Protein AF-S9UXN1-F1 (afdb_monomer_lite)

Secondary structure (DSSP, 8-state):
-PPPPPPHHHHHHHHHHHHHHHHHHHHGGGS-HHHHHHHHHHHHHTT-HHHHHHHHHHHHTTS---SHHHHHHHHHHTTS-S-EEEEEPPPP-TTHHHHGGGB-TTEEEEEEEETTTEEEEEESSPBPTT-EEE-----SEEEE-STTB-TTT-PBPPSS-EE-SSTT---EESSHHHHHHHHHHTGGGTTT-HHHHHHHHHHHHHHHHHHHTT-HHHHHHHHHHHHHHHHHHHHHHTTS-GGGSTTTTT--EEEEE-HHHIIIIIHHHHHHHHHHHT-TTTS-HHHHHHHHHHHHHH-EE-SSEEEE-TTGGGPPP-SS-SEEE-TTT--EEESS-B-TT--

pLDDT: mean 91.98, std 9.17, range [26.02, 98.25]

InterPro domains:
  IPR046341 SET domain superfamily [G3DSA:2.170.270.10] (120-341)
  IPR046341 SET domain superfamily [SSF82199] (111-341)
  IPR050869 Histone-lysine N-methyltransferase [PTHR12197] (112-341)

Organism: NCBI:txid28005

Foldseek 3Di:
DPPPDDDPQLVVLVVLLVVLLCQLQVCPVNRDLVSLQSNLVSCVSNLNLLLSLLSVVSSCVPPVDPCVSVVVSVVSLVPDPQKDKDKDAFDDFPCCVVAVVFAFPQKDWDQQLDPPFGIAIFGQAWDAFFGFGTAAFQFPFKAWLDPCAARQRLHHADPDWDDDPPPVAPGTHNDPVSVVVLCLAFCVLPVPQVLLRVLLVVLSVQLVVCVVVVVVVSNVLSQLVNRLSSLVSRCLSVVAQSCVDSLRSNFMFMDMHGSVCSNPVVSVSVVSSCVSNVCVSRARSVSSVRSSRRSVQAWDDDPTMIGRGSNSSNHTDDPDDQWDQDPVRRTITGNRIDHGSGD

Structure (mmCIF, N/CA/C/O backbone):
data_AF-S9UXN1-F1
#
_entry.id   AF-S9UXN1-F1
#
loop_
_atom_site.group_PDB
_atom_site.id
_atom_site.type_symbol
_atom_site.label_atom_id
_atom_site.label_alt_id
_atom_site.label_comp_id
_atom_site.label_asym_id
_atom_site.label_entity_id
_atom_site.label_seq_id
_atom_site.pdbx_PDB_ins_code
_atom_site.Cartn_x
_atom_site.Cartn_y
_atom_site.Cartn_z
_atom_site.occupancy
_atom_site.B_iso_or_equiv
_atom_site.auth_seq_id
_atom_site.auth_comp_id
_atom_site.auth_asym_id
_atom_site.auth_atom_id
_atom_site.pdbx_PDB_model_num
ATOM 1 N N . MET A 1 1 ? -22.734 -20.273 -16.817 1.00 30.44 1 MET A N 1
ATOM 2 C CA . MET A 1 1 ? -21.747 -20.155 -17.913 1.00 30.44 1 MET A CA 1
ATOM 3 C C . MET A 1 1 ? -20.372 -20.482 -17.352 1.00 30.44 1 MET A C 1
ATOM 5 O O . MET A 1 1 ? -19.978 -19.810 -16.406 1.00 30.44 1 MET A O 1
ATOM 9 N N . PRO A 1 2 ? -19.673 -21.513 -17.850 1.00 26.02 2 PRO A N 1
ATOM 10 C CA . PRO A 1 2 ? -18.272 -21.724 -17.498 1.00 26.02 2 PRO A CA 1
ATOM 11 C C . PRO A 1 2 ? -17.426 -20.552 -18.032 1.00 26.02 2 PRO A C 1
ATOM 13 O O . PRO A 1 2 ? -17.786 -19.973 -19.062 1.00 26.02 2 PRO A O 1
ATOM 16 N N . PRO A 1 3 ? -16.335 -20.162 -17.349 1.00 34.03 3 PRO A N 1
ATOM 17 C CA . PRO A 1 3 ? -15.461 -19.108 -17.843 1.00 34.03 3 PRO A CA 1
ATOM 18 C C . PRO A 1 3 ? -14.843 -19.526 -19.188 1.00 34.03 3 PRO A C 1
ATOM 20 O O . PRO A 1 3 ? -14.539 -20.709 -19.375 1.00 34.03 3 PRO A O 1
ATOM 23 N N . PRO A 1 4 ? -14.645 -18.588 -20.131 1.00 39.25 4 PRO A N 1
ATOM 24 C CA . PRO A 1 4 ? -14.012 -18.893 -21.405 1.00 39.25 4 PRO A CA 1
ATOM 25 C C . PRO A 1 4 ? -12.619 -19.483 -21.160 1.00 39.25 4 PRO A C 1
ATOM 27 O O . PRO A 1 4 ? -11.804 -18.923 -20.425 1.00 39.25 4 PRO A O 1
ATOM 30 N N . THR A 1 5 ? -12.345 -20.637 -21.766 1.00 46.88 5 THR A N 1
ATOM 31 C CA . THR A 1 5 ? -11.030 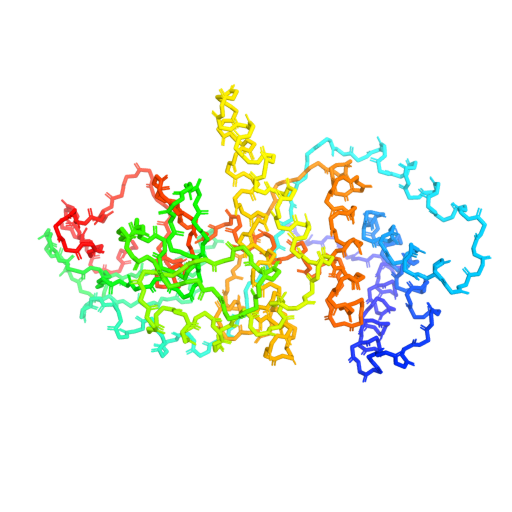-21.277 -21.714 1.00 46.88 5 THR A CA 1
ATOM 32 C C . THR A 1 5 ? -9.993 -20.344 -22.330 1.00 46.88 5 THR A C 1
ATOM 34 O O . THR A 1 5 ? -10.088 -20.012 -23.511 1.00 46.88 5 THR A O 1
ATOM 37 N N . ALA A 1 6 ? -9.006 -19.919 -21.536 1.00 57.19 6 ALA A N 1
ATOM 38 C CA . ALA A 1 6 ? -7.916 -19.068 -22.006 1.00 57.19 6 ALA A CA 1
ATOM 39 C C . ALA A 1 6 ? -7.235 -19.682 -23.244 1.00 57.19 6 ALA A C 1
ATOM 41 O O . ALA A 1 6 ? -6.921 -20.879 -23.249 1.00 57.19 6 ALA A O 1
ATOM 42 N N . SER A 1 7 ? -7.004 -18.861 -24.276 1.00 75.06 7 SER A N 1
ATOM 43 C CA . SER A 1 7 ? -6.319 -19.275 -25.506 1.00 75.06 7 SER A CA 1
ATOM 44 C C . SER A 1 7 ? -4.925 -19.842 -25.200 1.00 75.06 7 SER A C 1
ATOM 46 O O . SER A 1 7 ? -4.301 -19.491 -24.194 1.00 75.06 7 SER A O 1
ATOM 48 N N . SER A 1 8 ? -4.409 -20.720 -26.067 1.00 77.88 8 SER A N 1
ATOM 49 C CA . SER A 1 8 ? -3.067 -21.312 -25.922 1.00 77.88 8 SER A CA 1
ATOM 50 C C . SER A 1 8 ? -1.971 -20.250 -25.742 1.00 77.88 8 SER A C 1
ATOM 52 O O . SER A 1 8 ? -1.078 -20.425 -24.913 1.00 77.88 8 SER A O 1
ATOM 54 N N . GLY A 1 9 ? -2.094 -19.110 -26.432 1.00 83.50 9 GLY A N 1
ATOM 55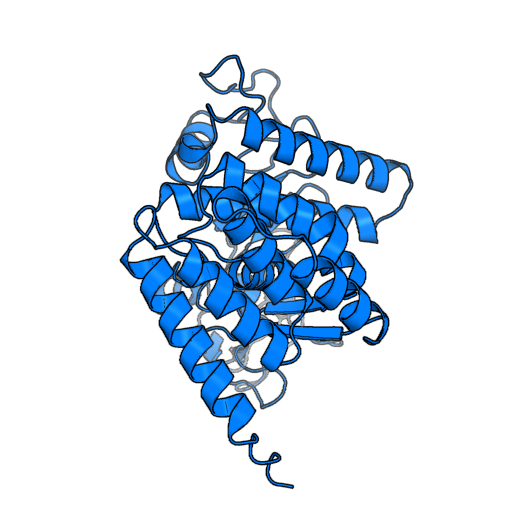 C CA . GLY A 1 9 ? -1.189 -17.965 -26.298 1.00 83.50 9 GLY A CA 1
ATOM 56 C C . GLY A 1 9 ? -1.221 -17.300 -24.917 1.00 83.50 9 GLY A C 1
ATOM 57 O O . GLY A 1 9 ? -0.167 -16.985 -24.370 1.00 83.50 9 GLY A O 1
ATOM 58 N N . ALA A 1 10 ? -2.399 -17.146 -24.303 1.00 88.44 10 ALA A N 1
ATOM 59 C CA . ALA A 1 10 ? -2.513 -16.567 -22.962 1.00 88.44 10 ALA A CA 1
ATOM 60 C C . ALA A 1 10 ? -1.878 -17.467 -21.888 1.00 88.44 10 ALA A C 1
ATOM 62 O O . ALA A 1 10 ? -1.219 -16.971 -20.976 1.00 88.44 10 ALA A O 1
ATOM 63 N N . LYS A 1 11 ? -2.014 -18.795 -22.020 1.00 90.94 11 LYS A N 1
ATOM 64 C CA . LYS A 1 11 ? -1.367 -19.755 -21.108 1.00 90.94 11 LYS A CA 1
ATOM 65 C C . LYS A 1 11 ? 0.158 -19.705 -21.209 1.00 90.94 11 LYS A C 1
ATOM 67 O O . LYS A 1 11 ? 0.833 -19.720 -20.183 1.00 90.94 11 LYS A O 1
ATOM 72 N N . ALA A 1 12 ? 0.694 -19.620 -22.428 1.00 94.06 12 ALA A N 1
ATOM 73 C CA . ALA A 1 12 ? 2.132 -19.493 -22.653 1.00 94.06 12 ALA A CA 1
ATOM 74 C C . ALA A 1 12 ? 2.681 -18.172 -22.088 1.00 94.06 12 ALA A C 1
ATOM 76 O O . ALA A 1 12 ? 3.702 -18.175 -21.401 1.00 94.06 12 ALA A O 1
ATOM 77 N N . ALA A 1 13 ? 1.974 -17.058 -22.308 1.00 95.06 13 ALA A N 1
ATOM 78 C CA . ALA A 1 13 ? 2.348 -15.762 -21.750 1.00 95.06 13 ALA A CA 1
ATOM 79 C C . ALA A 1 13 ? 2.333 -15.770 -20.211 1.00 95.06 13 ALA A C 1
ATOM 81 O O . ALA A 1 13 ? 3.273 -15.287 -19.588 1.00 95.06 13 ALA A O 1
ATOM 82 N N . ASP A 1 14 ? 1.321 -16.371 -19.582 1.00 94.75 14 ASP A N 1
ATOM 83 C CA . ASP A 1 14 ? 1.257 -16.498 -18.120 1.00 94.75 14 ASP A CA 1
ATOM 84 C C . ASP A 1 14 ? 2.387 -17.380 -17.554 1.00 94.75 14 ASP A C 1
ATOM 86 O O . ASP A 1 14 ? 3.011 -17.034 -16.548 1.00 94.75 14 ASP A O 1
ATOM 90 N N . ALA A 1 15 ? 2.719 -18.485 -18.229 1.00 95.12 15 ALA A N 1
ATOM 91 C CA . ALA A 1 15 ? 3.856 -19.325 -17.860 1.00 95.12 15 ALA A CA 1
ATOM 92 C C . ALA A 1 15 ? 5.190 -18.564 -17.956 1.00 95.12 15 ALA A C 1
ATOM 94 O O . ALA A 1 15 ? 5.972 -18.594 -17.003 1.00 95.12 15 ALA A O 1
ATOM 95 N N . LEU A 1 16 ? 5.416 -17.826 -19.051 1.00 96.06 16 LEU A N 1
ATOM 96 C CA . LEU A 1 16 ? 6.604 -16.988 -19.228 1.00 96.06 16 LEU A CA 1
ATOM 97 C C . LEU A 1 16 ? 6.683 -15.895 -18.156 1.00 96.06 16 LEU A C 1
ATOM 99 O O . LEU A 1 16 ? 7.726 -15.728 -17.528 1.00 96.06 16 LEU A O 1
ATOM 103 N N . LYS A 1 17 ? 5.567 -15.205 -17.880 1.00 96.25 17 LYS A N 1
ATOM 104 C CA . LYS A 1 17 ? 5.473 -14.197 -16.815 1.00 96.25 17 LYS A CA 1
ATOM 105 C C . LYS A 1 17 ? 5.937 -14.772 -15.476 1.00 96.25 17 LYS A C 1
ATOM 107 O O . LYS A 1 17 ? 6.779 -14.168 -14.813 1.00 96.25 17 LYS A O 1
ATOM 112 N N . ARG A 1 18 ? 5.396 -15.931 -15.074 1.00 94.44 18 ARG A N 1
ATOM 113 C CA . ARG A 1 18 ? 5.759 -16.599 -13.812 1.00 94.44 18 ARG A CA 1
ATOM 114 C C . ARG A 1 18 ? 7.226 -17.009 -13.781 1.00 94.44 18 ARG A C 1
ATOM 116 O O . ARG A 1 18 ? 7.880 -16.788 -12.767 1.00 94.44 18 ARG A O 1
ATOM 123 N N . HIS A 1 19 ? 7.737 -17.564 -14.877 1.00 95.50 19 HIS A N 1
ATOM 124 C CA . HIS A 1 19 ? 9.135 -17.967 -14.984 1.00 95.50 19 HIS A CA 1
ATOM 125 C C . HIS A 1 19 ? 10.085 -16.773 -14.809 1.00 95.50 19 HIS A C 1
ATOM 127 O O . HIS A 1 19 ? 10.949 -16.803 -13.935 1.00 95.50 19 HIS A O 1
ATOM 133 N N . CYS A 1 20 ? 9.877 -15.686 -15.560 1.00 95.25 20 CYS A N 1
ATOM 134 C CA . CYS A 1 20 ? 10.696 -14.481 -15.435 1.00 95.25 20 CYS A CA 1
ATOM 135 C C . CYS A 1 20 ? 10.561 -13.837 -14.050 1.00 95.25 20 CYS A C 1
ATOM 137 O O . CYS A 1 20 ? 11.550 -13.374 -13.494 1.00 95.25 20 CYS A O 1
ATOM 139 N N . HIS A 1 21 ? 9.357 -13.824 -13.468 1.00 93.38 21 HIS A N 1
ATOM 140 C CA . HIS A 1 21 ? 9.150 -13.320 -12.110 1.00 93.38 21 HIS A CA 1
ATOM 141 C C . HIS A 1 21 ? 9.948 -14.122 -11.074 1.00 93.38 21 HIS A C 1
ATOM 143 O O . HIS A 1 21 ? 10.640 -13.527 -10.255 1.00 93.38 21 HIS A O 1
ATOM 149 N N . HIS A 1 22 ? 9.901 -15.456 -11.140 1.00 91.25 22 HIS A N 1
ATOM 150 C CA . HIS A 1 22 ? 10.696 -16.315 -10.266 1.00 91.25 22 HIS A CA 1
ATOM 151 C C . HIS A 1 22 ? 12.196 -16.053 -10.437 1.00 91.25 22 HIS A C 1
ATOM 153 O O . HIS A 1 22 ? 12.880 -15.805 -9.454 1.00 91.25 22 HIS A O 1
ATOM 159 N N . MET A 1 23 ? 12.686 -16.011 -11.678 1.00 93.38 23 MET A N 1
ATOM 160 C CA . MET A 1 23 ? 14.094 -15.749 -11.976 1.00 93.38 23 MET A CA 1
ATOM 161 C C . MET A 1 23 ? 14.578 -14.402 -11.420 1.00 93.38 23 MET A C 1
ATOM 163 O O . MET A 1 23 ? 15.639 -14.350 -10.805 1.00 93.38 23 MET A O 1
ATOM 167 N N . ILE A 1 24 ? 13.795 -13.332 -11.594 1.00 92.12 24 ILE A N 1
ATOM 168 C CA . ILE A 1 24 ? 14.128 -11.998 -11.070 1.00 92.12 24 ILE A CA 1
ATOM 169 C C . ILE A 1 24 ? 14.213 -12.023 -9.541 1.00 92.12 24 ILE A C 1
ATOM 171 O O . ILE A 1 24 ? 15.199 -11.549 -8.984 1.00 92.12 24 ILE A O 1
ATOM 175 N N . ASN A 1 25 ? 13.229 -12.626 -8.870 1.00 87.25 25 ASN A N 1
ATOM 176 C CA . ASN A 1 25 ? 13.217 -12.692 -7.408 1.00 87.25 25 ASN A CA 1
ATOM 177 C C . ASN A 1 25 ? 14.354 -13.570 -6.861 1.00 87.25 25 ASN A C 1
ATOM 179 O O . ASN A 1 25 ? 14.926 -13.254 -5.823 1.00 87.25 25 ASN A O 1
ATOM 183 N N . THR A 1 26 ? 14.679 -14.676 -7.538 1.00 88.56 26 THR A N 1
ATOM 184 C CA . THR A 1 26 ? 15.720 -15.618 -7.105 1.00 88.56 26 THR A CA 1
ATOM 185 C C . THR A 1 26 ? 17.125 -15.063 -7.310 1.00 88.56 26 THR A C 1
ATOM 187 O O . THR A 1 26 ? 17.974 -15.237 -6.442 1.00 88.56 26 THR A O 1
ATOM 190 N N . LEU A 1 27 ? 17.388 -14.409 -8.445 1.00 90.25 27 LEU A N 1
ATOM 191 C CA . LEU A 1 27 ? 18.713 -13.865 -8.755 1.00 90.25 27 LEU A CA 1
ATOM 192 C C . LEU A 1 27 ? 18.925 -12.461 -8.178 1.00 90.25 27 LEU A C 1
ATOM 194 O O . LEU A 1 27 ? 20.067 -12.015 -8.053 1.00 90.25 27 LEU A O 1
ATOM 198 N N . GLY A 1 28 ? 17.851 -11.752 -7.820 1.00 88.50 28 GLY A N 1
ATOM 199 C CA . GLY A 1 28 ? 17.942 -10.417 -7.246 1.00 88.50 28 GLY A CA 1
ATOM 200 C C . GLY A 1 28 ? 18.723 -9.475 -8.176 1.00 88.50 28 GLY A C 1
ATOM 201 O O . GLY A 1 28 ? 18.468 -9.463 -9.381 1.00 88.50 28 GLY A O 1
ATOM 202 N N . PRO A 1 29 ? 19.701 -8.703 -7.664 1.00 86.31 29 PRO A N 1
ATOM 203 C CA . PRO A 1 29 ? 20.562 -7.837 -8.479 1.00 86.31 29 PRO A CA 1
ATOM 204 C C . PRO A 1 29 ? 21.329 -8.540 -9.612 1.00 86.31 29 PRO A C 1
ATOM 206 O O . PRO A 1 29 ? 21.762 -7.866 -10.540 1.00 86.31 29 PRO A O 1
ATOM 209 N N . ALA A 1 30 ? 21.501 -9.866 -9.553 1.00 89.12 30 ALA A N 1
ATOM 210 C CA . ALA A 1 30 ? 22.160 -10.650 -10.600 1.00 89.12 30 ALA A CA 1
ATOM 211 C C . ALA A 1 30 ? 21.200 -11.114 -11.713 1.00 89.12 30 ALA A C 1
ATOM 213 O O . ALA A 1 30 ? 21.608 -11.849 -12.612 1.00 89.12 30 ALA A O 1
ATOM 214 N N . ALA A 1 31 ? 19.918 -10.735 -11.655 1.00 91.25 31 ALA A N 1
ATOM 215 C CA . ALA A 1 31 ? 18.954 -11.086 -12.688 1.00 91.25 31 ALA A CA 1
ATOM 216 C C . ALA A 1 31 ? 19.353 -10.468 -14.043 1.00 91.25 31 ALA A C 1
ATOM 218 O O . ALA A 1 31 ? 19.634 -9.267 -14.103 1.00 91.25 31 ALA A O 1
ATOM 219 N N . PRO A 1 32 ? 19.338 -11.245 -15.141 1.00 93.00 32 PRO A N 1
ATOM 220 C CA . PRO A 1 32 ? 19.674 -10.713 -16.454 1.00 93.00 32 PRO A CA 1
ATOM 221 C C . PRO A 1 32 ? 18.628 -9.667 -16.881 1.00 93.00 32 PRO A C 1
ATOM 223 O O . PRO A 1 32 ? 17.427 -9.906 -16.701 1.00 93.00 32 PRO A O 1
ATOM 226 N N . PRO A 1 33 ? 19.027 -8.521 -17.463 1.00 91.44 33 PRO A N 1
ATOM 227 C CA . PRO A 1 33 ? 18.095 -7.494 -17.941 1.00 91.44 33 PRO A CA 1
ATOM 228 C C . PRO A 1 33 ? 17.022 -8.030 -18.905 1.00 91.44 33 PRO A C 1
ATOM 230 O O . PRO A 1 33 ? 15.881 -7.562 -18.912 1.00 91.44 33 PRO A O 1
ATOM 233 N N . GLU A 1 34 ? 17.349 -9.068 -19.676 1.00 95.75 34 GLU A N 1
ATOM 234 C CA . GLU A 1 34 ? 16.442 -9.767 -20.586 1.00 95.75 34 GLU A CA 1
ATOM 235 C C . GLU A 1 34 ? 15.252 -10.393 -19.851 1.00 95.75 34 GLU A C 1
ATOM 237 O O . GLU A 1 34 ? 14.167 -10.503 -20.422 1.00 95.75 34 GLU A O 1
ATOM 242 N N . ALA A 1 35 ? 15.403 -10.747 -18.569 1.00 95.94 35 ALA A N 1
ATOM 243 C CA . ALA A 1 35 ? 14.306 -11.232 -17.737 1.00 95.94 35 ALA A CA 1
ATOM 244 C C . ALA A 1 35 ? 13.154 -10.222 -17.683 1.00 95.94 35 ALA A C 1
ATOM 246 O O . ALA A 1 35 ? 11.986 -10.600 -17.811 1.00 95.94 35 ALA A O 1
ATOM 247 N N . PHE A 1 36 ? 13.485 -8.937 -17.520 1.00 96.25 36 PHE A N 1
ATOM 248 C CA . PHE A 1 36 ? 12.515 -7.847 -17.499 1.00 96.25 36 PHE A CA 1
ATOM 249 C C . PHE A 1 36 ? 11.898 -7.663 -18.884 1.00 96.25 36 PHE A C 1
ATOM 251 O O . PHE A 1 36 ? 10.678 -7.598 -19.002 1.00 96.25 36 PHE A O 1
ATOM 258 N N . LEU A 1 37 ? 12.705 -7.698 -19.949 1.00 97.00 37 LEU A N 1
ATOM 259 C CA . LEU A 1 37 ? 12.205 -7.610 -21.324 1.00 97.00 37 LEU A CA 1
ATOM 260 C C . LEU A 1 37 ? 11.206 -8.736 -21.659 1.00 97.00 37 LEU A C 1
ATOM 262 O O . LEU A 1 37 ? 10.139 -8.487 -22.229 1.00 97.00 37 LEU A O 1
ATOM 266 N N . PHE A 1 38 ? 11.514 -9.980 -21.287 1.00 97.44 38 PHE A N 1
ATOM 267 C CA . PHE A 1 38 ? 10.630 -11.123 -21.516 1.00 97.44 38 PHE A CA 1
ATOM 268 C C . PHE A 1 38 ? 9.370 -11.067 -20.651 1.00 97.44 38 PHE A C 1
ATOM 270 O O . PHE A 1 38 ? 8.276 -11.343 -21.155 1.00 97.44 38 PHE A O 1
ATOM 277 N N . ARG A 1 39 ? 9.480 -10.633 -19.388 1.00 97.12 39 ARG A N 1
ATOM 278 C CA . ARG A 1 39 ? 8.312 -10.409 -18.525 1.00 97.12 39 ARG A CA 1
ATOM 279 C C . ARG A 1 39 ? 7.415 -9.291 -19.067 1.00 97.12 39 ARG A C 1
ATOM 281 O O . ARG A 1 39 ? 6.197 -9.459 -19.088 1.00 97.12 39 ARG A O 1
ATOM 288 N N . ALA A 1 40 ? 7.992 -8.220 -19.616 1.00 97.38 40 ALA A N 1
ATOM 289 C CA . ALA A 1 40 ? 7.255 -7.151 -20.286 1.00 97.38 40 ALA A CA 1
ATOM 290 C C . ALA A 1 40 ? 6.477 -7.663 -21.506 1.00 97.38 40 ALA A C 1
ATOM 292 O O . ALA A 1 40 ? 5.286 -7.382 -21.655 1.00 97.38 40 ALA A O 1
ATOM 293 N N . ASN A 1 41 ? 7.120 -8.469 -22.359 1.00 97.50 41 ASN A N 1
ATOM 294 C CA . ASN A 1 41 ? 6.463 -9.101 -23.505 1.00 97.50 41 ASN A CA 1
ATOM 295 C C . ASN A 1 41 ? 5.296 -9.997 -23.065 1.00 97.50 41 ASN A C 1
ATOM 297 O O . ASN A 1 41 ? 4.223 -9.948 -23.672 1.00 97.50 41 ASN A O 1
ATOM 301 N N . ALA A 1 42 ? 5.475 -10.761 -21.985 1.00 97.38 42 ALA A N 1
ATOM 302 C CA . ALA A 1 42 ? 4.417 -11.571 -21.398 1.00 97.38 42 ALA A CA 1
ATOM 303 C C . ALA A 1 42 ? 3.249 -10.713 -20.879 1.00 97.38 42 ALA A C 1
ATOM 305 O O . ALA A 1 42 ? 2.098 -10.984 -21.218 1.00 97.38 42 ALA A O 1
ATOM 306 N N . TYR A 1 43 ? 3.514 -9.639 -20.124 1.00 97.19 43 TYR A N 1
ATOM 307 C CA . TYR A 1 43 ? 2.470 -8.708 -19.678 1.00 97.19 43 TYR A CA 1
ATOM 308 C C . TYR A 1 43 ? 1.712 -8.078 -20.846 1.00 97.19 43 TYR A C 1
ATOM 310 O O . TYR A 1 43 ? 0.484 -7.997 -20.805 1.00 97.19 43 TYR A O 1
ATOM 318 N N . TYR A 1 44 ? 2.420 -7.660 -21.897 1.00 96.81 44 TYR A N 1
ATOM 319 C CA . TYR A 1 44 ? 1.800 -7.082 -23.084 1.00 96.81 44 TYR A CA 1
ATOM 320 C C . TYR A 1 44 ? 0.869 -8.093 -23.770 1.00 96.81 44 TYR A C 1
ATOM 322 O O . TYR A 1 44 ? -0.279 -7.765 -24.065 1.00 96.81 44 TYR A O 1
ATOM 330 N N . ALA A 1 45 ? 1.320 -9.341 -23.946 1.00 96.12 45 ALA A N 1
ATOM 331 C CA . ALA A 1 45 ? 0.514 -10.425 -24.516 1.00 96.12 45 ALA A CA 1
ATOM 332 C C . ALA A 1 45 ? -0.717 -10.783 -23.659 1.00 96.12 45 ALA A C 1
ATOM 334 O O . ALA A 1 45 ? -1.743 -11.195 -24.195 1.00 96.12 45 ALA A O 1
ATOM 335 N N . LEU A 1 46 ? -0.644 -10.577 -22.341 1.00 94.94 46 LEU A N 1
ATOM 336 C CA . LEU A 1 46 ? -1.765 -10.732 -21.406 1.00 94.94 46 LEU A CA 1
ATOM 337 C C . LEU A 1 46 ? -2.719 -9.523 -21.383 1.00 94.94 46 LEU A C 1
ATOM 339 O O . LEU A 1 46 ? -3.621 -9.478 -20.546 1.00 94.94 46 LEU A O 1
ATOM 343 N N . GLY A 1 47 ? -2.519 -8.526 -22.252 1.00 93.88 47 GLY A N 1
ATOM 344 C CA . GLY A 1 47 ? -3.336 -7.314 -22.275 1.00 93.88 47 GLY A CA 1
ATOM 345 C C . GLY A 1 47 ? -3.102 -6.408 -21.065 1.00 93.88 47 GLY A C 1
ATOM 346 O O . GLY A 1 47 ? -4.014 -5.709 -20.636 1.00 93.88 47 GLY A O 1
ATOM 347 N N . ARG A 1 48 ? -1.892 -6.409 -20.490 1.00 94.38 48 ARG A N 1
ATOM 348 C CA . ARG A 1 48 ? -1.506 -5.558 -19.349 1.00 94.38 48 ARG A CA 1
ATOM 349 C C . ARG A 1 48 ? -0.384 -4.582 -19.738 1.00 94.38 48 ARG A C 1
ATOM 351 O O . ARG A 1 48 ? 0.709 -4.648 -19.172 1.00 94.38 48 ARG A O 1
ATOM 358 N N . PRO A 1 49 ? -0.614 -3.672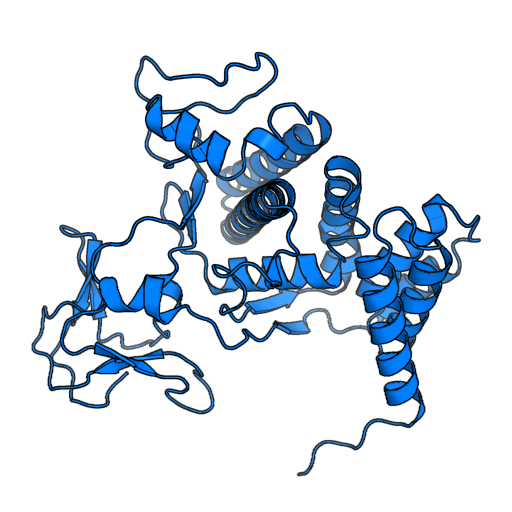 -20.706 1.00 95.75 49 PRO A N 1
ATOM 359 C CA . PRO A 1 49 ? 0.434 -2.810 -21.257 1.00 95.75 49 PRO A CA 1
ATOM 360 C C . PRO A 1 49 ? 1.048 -1.847 -20.229 1.00 95.75 49 PRO A C 1
ATOM 362 O O . PRO A 1 49 ? 2.217 -1.505 -20.352 1.00 95.75 49 PRO A O 1
ATOM 365 N N . TYR A 1 50 ? 0.308 -1.457 -19.188 1.00 94.62 50 TYR A N 1
ATOM 366 C CA . TYR A 1 50 ? 0.818 -0.613 -18.100 1.00 94.62 50 TYR A CA 1
ATOM 367 C C . TYR A 1 50 ? 1.822 -1.349 -17.192 1.00 94.62 50 TYR A C 1
ATOM 369 O O . TYR A 1 50 ? 2.772 -0.735 -16.721 1.00 94.62 50 TYR A O 1
ATOM 377 N N . LEU A 1 51 ? 1.671 -2.667 -16.991 1.00 95.56 51 LEU A N 1
ATOM 378 C CA . LEU A 1 51 ? 2.682 -3.481 -16.298 1.00 95.56 51 LEU A CA 1
ATOM 379 C C . LEU A 1 51 ? 3.889 -3.747 -17.197 1.00 95.56 51 LEU A C 1
ATOM 381 O O . LEU A 1 51 ? 5.026 -3.692 -16.738 1.00 95.56 51 LEU A O 1
ATOM 385 N N . ALA A 1 52 ? 3.638 -3.995 -18.486 1.00 97.12 52 ALA A N 1
ATOM 386 C CA . ALA A 1 52 ? 4.697 -4.180 -19.469 1.00 97.12 52 ALA A CA 1
ATOM 387 C C . ALA A 1 52 ? 5.598 -2.943 -19.575 1.00 97.12 52 ALA A C 1
ATOM 389 O O . ALA A 1 52 ? 6.811 -3.080 -19.669 1.00 97.12 52 ALA A O 1
ATOM 390 N N . LEU A 1 53 ? 5.009 -1.743 -19.529 1.00 96.88 53 LEU A N 1
ATOM 391 C CA . LEU A 1 53 ? 5.738 -0.479 -19.608 1.00 96.88 53 LEU A CA 1
ATOM 392 C C . LEU A 1 53 ? 6.809 -0.353 -18.513 1.00 96.88 53 LEU A C 1
ATOM 394 O O . LEU A 1 53 ? 7.947 -0.020 -18.827 1.00 96.88 53 LEU A O 1
ATOM 398 N N . ALA A 1 54 ? 6.483 -0.705 -17.266 1.00 95.94 54 ALA A N 1
ATOM 399 C CA . ALA A 1 54 ? 7.435 -0.658 -16.153 1.00 95.94 54 ALA A CA 1
ATOM 400 C C . ALA A 1 54 ? 8.647 -1.584 -16.361 1.00 95.94 54 ALA A C 1
ATOM 402 O O . ALA A 1 54 ? 9.793 -1.209 -16.097 1.00 95.94 54 ALA A O 1
ATOM 403 N N . ASP A 1 55 ? 8.402 -2.794 -16.863 1.00 96.62 55 ASP A N 1
ATOM 404 C CA . ASP A 1 55 ? 9.464 -3.760 -17.137 1.00 96.62 55 ASP A CA 1
ATOM 405 C C . ASP A 1 55 ? 10.293 -3.367 -18.368 1.00 96.62 55 ASP A C 1
ATOM 407 O O . ASP A 1 55 ? 11.511 -3.534 -18.352 1.00 96.62 55 ASP A O 1
ATOM 411 N N . TYR A 1 56 ? 9.677 -2.792 -19.409 1.00 97.19 56 TYR A N 1
ATOM 412 C CA . TYR A 1 56 ? 10.420 -2.231 -20.541 1.00 97.19 56 TYR A CA 1
ATOM 413 C C . TYR A 1 56 ? 11.311 -1.065 -20.113 1.00 97.19 56 TYR A C 1
ATOM 415 O O . TYR A 1 56 ? 12.448 -0.994 -20.569 1.00 97.19 56 TYR A O 1
ATOM 423 N N . ASN A 1 57 ? 10.833 -0.183 -19.232 1.00 95.19 57 ASN A N 1
ATOM 424 C CA . ASN A 1 57 ? 11.633 0.923 -18.707 1.00 95.19 57 ASN A CA 1
ATOM 425 C C . ASN A 1 57 ? 12.810 0.404 -17.881 1.00 95.19 57 ASN A C 1
ATOM 427 O O . ASN A 1 57 ? 13.933 0.843 -18.095 1.00 95.19 57 ASN A O 1
ATOM 431 N N . THR A 1 58 ? 12.582 -0.603 -17.032 1.00 93.25 58 THR A N 1
ATOM 432 C CA . THR A 1 58 ? 13.659 -1.254 -16.268 1.00 93.25 58 THR A CA 1
ATOM 433 C C . THR A 1 58 ? 14.685 -1.918 -17.193 1.00 93.25 58 THR A C 1
ATOM 435 O O . THR A 1 58 ? 15.883 -1.723 -17.019 1.00 93.25 58 THR A O 1
ATOM 438 N N . ALA A 1 59 ? 14.236 -2.658 -18.212 1.00 93.75 59 ALA A N 1
ATOM 439 C CA . ALA A 1 59 ? 15.123 -3.281 -19.194 1.00 93.75 59 ALA A CA 1
ATOM 440 C C . ALA A 1 59 ? 15.925 -2.240 -19.995 1.00 93.75 59 ALA A C 1
ATOM 442 O O . ALA A 1 59 ? 17.110 -2.447 -20.245 1.00 93.75 59 ALA A O 1
ATOM 443 N N . ALA A 1 60 ? 15.301 -1.113 -20.357 1.00 93.44 60 ALA A N 1
ATOM 444 C CA . ALA A 1 60 ? 15.919 -0.032 -21.125 1.00 93.44 60 ALA A CA 1
ATOM 445 C C . ALA A 1 60 ? 17.058 0.689 -20.386 1.00 93.44 60 ALA A C 1
ATOM 447 O O . ALA A 1 60 ? 17.874 1.342 -21.031 1.00 93.44 60 ALA A O 1
ATOM 448 N N . LEU A 1 61 ? 17.140 0.559 -19.055 1.00 89.44 61 LEU A N 1
ATOM 449 C CA . LEU A 1 61 ? 18.264 1.087 -18.275 1.00 89.44 61 LEU A CA 1
ATOM 450 C C . LEU A 1 61 ? 19.594 0.400 -18.622 1.00 89.44 61 LEU A C 1
ATOM 452 O O . LEU A 1 61 ? 20.650 0.969 -18.361 1.00 89.44 61 LEU A O 1
ATOM 456 N N . VAL A 1 62 ? 19.549 -0.817 -19.181 1.00 89.81 62 VAL A N 1
ATOM 457 C CA . VAL A 1 62 ? 20.743 -1.634 -19.465 1.00 89.81 62 VAL A CA 1
ATOM 458 C C . VAL A 1 62 ? 20.791 -2.094 -20.921 1.00 89.81 62 VAL A C 1
ATOM 460 O O . VAL A 1 62 ? 21.834 -2.024 -21.565 1.00 89.81 62 VAL A O 1
ATOM 463 N N . LEU A 1 63 ? 19.664 -2.555 -21.463 1.00 88.25 63 LEU A N 1
ATOM 464 C CA . LEU A 1 63 ? 19.536 -2.936 -22.864 1.00 88.25 63 LEU A CA 1
ATOM 465 C C . LEU A 1 63 ? 19.220 -1.665 -23.651 1.00 88.25 63 LEU A C 1
ATOM 467 O O . LEU A 1 63 ? 18.196 -1.042 -23.398 1.00 88.25 63 LEU A O 1
ATOM 471 N N . HIS A 1 64 ? 20.063 -1.257 -24.597 1.00 89.19 64 HIS A N 1
ATOM 472 C CA . HIS A 1 64 ? 19.821 -0.076 -25.439 1.00 89.19 64 HIS A CA 1
ATOM 473 C C . HIS A 1 64 ? 18.592 -0.267 -26.357 1.00 89.19 64 HIS A C 1
ATOM 475 O O . HIS A 1 64 ? 18.714 -0.554 -27.547 1.00 89.19 64 HIS A O 1
ATOM 481 N N . LEU A 1 65 ? 17.385 -0.150 -25.799 1.00 91.38 65 LEU A N 1
ATOM 482 C CA . LEU A 1 65 ? 16.121 -0.347 -26.504 1.00 91.38 65 LEU A CA 1
ATOM 483 C C . LEU A 1 65 ? 15.752 0.900 -27.321 1.00 91.38 65 LEU A C 1
ATOM 485 O O . LEU A 1 65 ? 15.933 2.029 -26.879 1.00 91.38 65 LEU A O 1
ATOM 489 N N . SER A 1 66 ? 15.132 0.702 -28.487 1.00 91.31 66 SER A N 1
ATOM 490 C CA . SER A 1 66 ? 14.735 1.787 -29.403 1.00 91.31 66 SER A CA 1
ATOM 491 C C . SER A 1 66 ? 13.539 2.636 -28.942 1.00 91.31 66 SER A C 1
ATOM 493 O O . SER A 1 66 ? 13.079 3.497 -29.687 1.00 91.31 66 SER A O 1
ATOM 495 N N . GLY A 1 67 ? 12.950 2.354 -27.775 1.00 92.88 67 GLY A N 1
ATOM 496 C CA . GLY A 1 67 ? 11.715 3.001 -27.301 1.00 92.88 67 GLY A CA 1
ATOM 497 C C . GLY A 1 67 ? 10.420 2.502 -27.967 1.00 92.88 67 GLY A C 1
ATOM 498 O O . GLY A 1 67 ? 9.315 2.816 -27.522 1.00 92.88 67 GLY A O 1
ATOM 499 N N . SER A 1 68 ? 10.519 1.688 -29.024 1.00 96.00 68 SER A N 1
ATOM 500 C CA . SER A 1 68 ? 9.357 1.183 -29.776 1.00 96.00 68 SER A CA 1
ATOM 501 C C . SER A 1 68 ? 8.380 0.363 -28.919 1.00 96.00 68 SER A C 1
ATOM 503 O O . SER A 1 68 ? 7.164 0.430 -29.124 1.00 96.00 68 SER A O 1
ATOM 505 N N . HIS A 1 69 ? 8.889 -0.366 -27.922 1.00 96.25 69 HIS A N 1
ATOM 506 C CA . HIS A 1 69 ? 8.078 -1.116 -26.963 1.00 96.25 69 HIS A CA 1
ATOM 507 C C . HIS A 1 69 ? 7.206 -0.194 -26.099 1.00 96.25 69 HIS A C 1
ATOM 509 O O . HIS A 1 69 ? 6.009 -0.447 -25.952 1.00 96.25 69 HIS A O 1
ATOM 515 N N . GLN A 1 70 ? 7.774 0.901 -25.593 1.00 95.69 70 GLN A N 1
ATOM 516 C CA . GLN A 1 70 ? 7.079 1.906 -24.794 1.00 95.69 70 GLN A CA 1
ATOM 517 C C . GLN A 1 70 ? 5.982 2.592 -25.613 1.00 95.69 70 GLN A C 1
ATOM 519 O O . GLN A 1 70 ? 4.827 2.636 -25.187 1.00 95.69 70 GLN A O 1
ATOM 524 N N . VAL A 1 71 ? 6.304 3.033 -26.836 1.00 96.56 71 VAL A N 1
ATOM 525 C CA . VAL A 1 71 ? 5.327 3.632 -27.767 1.00 96.56 71 VAL A CA 1
ATOM 526 C C . VAL A 1 71 ? 4.159 2.677 -28.018 1.00 96.56 71 VAL A C 1
ATOM 528 O O . VAL A 1 71 ? 2.994 3.080 -28.005 1.00 96.56 71 VAL A O 1
ATOM 531 N N . ARG A 1 72 ? 4.453 1.386 -28.206 1.00 96.88 72 ARG A N 1
ATOM 532 C CA . ARG A 1 72 ? 3.429 0.355 -28.388 1.00 96.88 72 ARG A CA 1
ATOM 533 C C . ARG A 1 72 ? 2.541 0.189 -27.149 1.00 96.88 72 ARG A C 1
ATOM 535 O O . ARG A 1 72 ? 1.335 -0.002 -27.305 1.00 96.88 72 ARG A O 1
ATOM 542 N N . CYS A 1 73 ? 3.101 0.260 -25.941 1.00 96.75 73 CYS A N 1
ATOM 543 C CA . CYS A 1 73 ? 2.320 0.234 -24.702 1.00 96.75 73 CYS A CA 1
ATOM 544 C C . CYS A 1 73 ? 1.388 1.444 -24.595 1.00 96.75 73 CYS A C 1
ATOM 546 O O . CYS A 1 73 ? 0.197 1.248 -24.363 1.00 96.75 73 CYS A O 1
ATOM 548 N N . HIS A 1 74 ? 1.884 2.662 -24.831 1.00 96.31 74 HIS A N 1
ATOM 549 C CA . HIS A 1 74 ? 1.062 3.876 -24.768 1.00 96.31 74 HIS A CA 1
ATOM 550 C C . HIS A 1 74 ? -0.117 3.831 -25.748 1.00 96.31 74 HIS A C 1
ATOM 552 O O . HIS A 1 74 ? -1.261 3.997 -25.328 1.00 96.31 74 HIS A O 1
ATOM 558 N N . ARG A 1 75 ? 0.120 3.453 -27.012 1.00 96.44 75 ARG A N 1
ATOM 559 C CA . ARG A 1 75 ? -0.959 3.271 -28.004 1.00 96.44 75 ARG A CA 1
ATOM 560 C C . ARG A 1 75 ? -1.992 2.219 -27.596 1.00 96.44 75 ARG A C 1
ATOM 562 O O . ARG A 1 75 ? -3.162 2.323 -27.951 1.00 96.44 75 ARG A O 1
ATOM 569 N N . ALA A 1 76 ? -1.570 1.162 -26.899 1.00 95.75 76 ALA A N 1
ATOM 570 C CA . ALA A 1 76 ? -2.500 0.155 -26.395 1.00 95.75 76 ALA A CA 1
ATOM 571 C C . ALA A 1 76 ? -3.350 0.706 -25.239 1.00 95.75 76 ALA A C 1
ATOM 573 O O . ALA A 1 76 ? -4.550 0.446 -25.194 1.00 95.75 76 ALA A O 1
ATOM 574 N N . ILE A 1 77 ? -2.744 1.489 -24.343 1.00 94.94 77 ILE A N 1
ATOM 575 C CA . ILE A 1 77 ? -3.403 2.100 -23.180 1.00 94.94 77 ILE A CA 1
ATOM 576 C C . ILE A 1 77 ? -4.484 3.103 -23.601 1.00 94.94 77 ILE A C 1
ATOM 578 O O . ILE A 1 77 ? -5.540 3.131 -22.978 1.00 94.94 77 ILE A O 1
ATOM 582 N N . GLU A 1 78 ? -4.283 3.856 -24.685 1.00 93.88 78 GLU A N 1
ATOM 583 C CA . GLU A 1 78 ? -5.287 4.788 -25.239 1.00 93.88 78 GLU A CA 1
ATOM 584 C C . GLU A 1 78 ? -6.629 4.118 -25.577 1.00 93.88 78 GLU A C 1
ATOM 586 O O . GLU A 1 78 ? -7.669 4.771 -25.598 1.00 93.88 78 GLU A O 1
ATOM 591 N N . ARG A 1 79 ? -6.625 2.804 -25.827 1.00 94.00 79 ARG A N 1
ATOM 592 C CA . ARG A 1 79 ? -7.828 2.028 -26.166 1.00 94.00 79 ARG A CA 1
ATOM 593 C C . ARG A 1 79 ? -8.533 1.448 -24.943 1.00 94.00 79 ARG A C 1
ATOM 595 O O . ARG A 1 79 ? -9.570 0.804 -25.086 1.00 94.00 79 ARG A O 1
ATOM 602 N N . PHE A 1 80 ? -7.952 1.594 -23.755 1.00 92.94 80 PHE A N 1
ATOM 603 C CA . PHE A 1 80 ? -8.504 1.010 -22.542 1.00 92.94 80 PHE A CA 1
ATOM 604 C C . PHE A 1 80 ? -9.651 1.880 -22.007 1.00 92.94 80 PHE A C 1
ATOM 606 O O . PHE A 1 80 ? -9.613 3.104 -22.138 1.00 92.94 80 PHE A O 1
ATOM 613 N N . PRO A 1 81 ? -10.654 1.283 -21.336 1.00 92.88 81 PRO A N 1
ATOM 614 C CA . PRO A 1 81 ? -11.653 2.056 -20.614 1.00 92.88 81 PRO A CA 1
ATOM 615 C C . PRO A 1 81 ? -10.996 3.019 -19.622 1.00 92.88 81 PRO A C 1
ATOM 617 O O . PRO A 1 81 ? -10.043 2.647 -18.929 1.00 92.88 81 PRO A O 1
ATOM 620 N N . ALA A 1 82 ? -11.563 4.223 -19.497 1.00 91.31 82 ALA A N 1
ATOM 621 C CA . ALA A 1 82 ? -11.063 5.270 -18.603 1.00 91.31 82 ALA A CA 1
ATOM 622 C C . ALA A 1 82 ? -10.985 4.826 -17.133 1.00 91.31 82 ALA A C 1
ATOM 624 O O . ALA A 1 82 ? -10.217 5.385 -16.354 1.00 91.31 82 ALA A O 1
ATOM 625 N N . ARG A 1 83 ? -11.774 3.817 -16.746 1.00 92.88 83 ARG A N 1
ATOM 626 C CA . ARG A 1 83 ? -11.766 3.251 -15.403 1.00 92.88 83 ARG A CA 1
ATOM 627 C C . ARG A 1 83 ? -11.822 1.735 -15.448 1.00 92.88 83 ARG A C 1
ATOM 629 O O . ARG A 1 83 ? -12.669 1.152 -16.118 1.00 92.88 83 ARG A O 1
ATOM 636 N N . GLN A 1 84 ? -10.948 1.117 -14.671 1.00 92.19 84 GLN A N 1
ATOM 637 C CA . GLN A 1 84 ? -10.896 -0.319 -14.454 1.00 92.19 84 GLN A CA 1
ATOM 638 C C . GLN A 1 84 ? -10.792 -0.627 -12.971 1.00 92.19 84 GLN A C 1
ATOM 640 O O . GLN A 1 84 ? -10.598 0.261 -12.136 1.00 92.19 84 GLN A O 1
ATOM 645 N N . VAL A 1 85 ? -10.960 -1.902 -12.648 1.00 91.81 85 VAL A N 1
ATOM 646 C CA . VAL A 1 85 ? -10.833 -2.414 -11.293 1.00 91.81 85 VAL A CA 1
ATOM 647 C C . VAL A 1 85 ? -9.908 -3.616 -11.325 1.00 91.81 85 VAL A C 1
ATOM 649 O O . VAL A 1 85 ? -10.124 -4.543 -12.100 1.00 91.81 85 VAL A O 1
ATOM 652 N N . ALA A 1 86 ? -8.900 -3.604 -10.462 1.00 90.25 86 ALA A N 1
ATOM 653 C CA . ALA A 1 86 ? -8.083 -4.771 -10.172 1.00 90.25 86 ALA A CA 1
ATOM 654 C C . ALA A 1 86 ? -8.370 -5.256 -8.752 1.00 90.25 86 ALA A C 1
ATOM 656 O O . ALA A 1 86 ? -8.631 -4.464 -7.839 1.00 90.25 86 ALA A O 1
ATOM 657 N N . THR A 1 87 ? -8.310 -6.572 -8.578 1.00 90.38 87 THR A N 1
ATOM 658 C CA . THR A 1 87 ? -8.452 -7.236 -7.287 1.00 90.38 87 THR A CA 1
ATOM 659 C C . THR A 1 87 ? -7.216 -8.079 -7.033 1.00 90.38 87 THR A C 1
ATOM 661 O O . THR A 1 87 ? -6.797 -8.862 -7.882 1.00 90.38 87 THR A O 1
ATOM 664 N N . TYR A 1 88 ? -6.646 -7.896 -5.853 1.00 90.62 88 TYR A N 1
ATOM 665 C CA . TYR A 1 88 ? -5.462 -8.570 -5.360 1.00 90.62 88 TYR A CA 1
ATOM 666 C C . TYR A 1 88 ? -5.898 -9.427 -4.175 1.00 90.62 88 TYR A C 1
ATOM 668 O O . TYR A 1 88 ? -6.244 -8.873 -3.128 1.00 90.62 88 TYR A O 1
ATOM 676 N N . PRO A 1 89 ? -5.958 -10.757 -4.327 1.00 85.50 89 PRO A N 1
ATOM 677 C CA . PRO A 1 89 ? -6.422 -11.621 -3.256 1.00 85.50 89 PRO A CA 1
ATOM 678 C C . PRO A 1 89 ? -5.439 -11.606 -2.079 1.00 85.50 89 PRO A C 1
ATOM 680 O O . PRO A 1 89 ? -4.226 -11.448 -2.252 1.00 85.50 89 PRO A O 1
ATOM 683 N N . GLY A 1 90 ? -5.979 -11.774 -0.875 1.00 82.50 90 GLY A N 1
ATOM 684 C CA . GLY A 1 90 ? -5.189 -12.185 0.281 1.00 82.50 90 GLY A CA 1
ATOM 685 C C . GLY A 1 90 ? -5.015 -13.703 0.272 1.00 82.50 90 GLY A C 1
ATOM 686 O O . GLY A 1 90 ? -5.877 -14.423 -0.231 1.00 82.50 90 GLY A O 1
ATOM 687 N N . THR A 1 91 ? -3.926 -14.200 0.842 1.00 80.56 91 THR A N 1
ATOM 688 C CA . THR A 1 91 ? -3.713 -15.631 1.082 1.00 80.56 91 THR A CA 1
ATOM 689 C C . THR A 1 91 ? -4.105 -16.005 2.509 1.00 80.56 91 THR A C 1
ATOM 691 O O . THR A 1 91 ? -4.378 -15.141 3.355 1.00 80.56 91 THR A O 1
ATOM 694 N N . ASP A 1 92 ? -4.142 -17.307 2.784 1.00 66.12 92 ASP A N 1
ATOM 695 C CA . ASP A 1 92 ? -4.271 -17.791 4.153 1.00 66.12 92 ASP A CA 1
ATOM 696 C C . ASP A 1 92 ? -3.016 -17.431 4.963 1.00 66.12 92 ASP A C 1
ATOM 698 O O . ASP A 1 92 ? -1.908 -17.320 4.421 1.00 66.12 92 ASP A O 1
ATOM 702 N N . SER A 1 93 ? -3.188 -17.140 6.248 1.00 63.81 93 SER A N 1
ATOM 703 C CA . SER A 1 93 ? -2.113 -16.608 7.078 1.00 63.81 93 SER A CA 1
ATOM 704 C C . SER A 1 93 ? -2.304 -16.940 8.556 1.00 63.81 93 SER A C 1
ATOM 706 O O . SER A 1 93 ? -3.421 -17.100 9.037 1.00 63.81 93 SER A O 1
ATOM 708 N N . HIS A 1 94 ? -1.205 -16.940 9.319 1.00 66.44 94 HIS A N 1
ATOM 709 C CA . HIS A 1 94 ? -1.211 -17.053 10.789 1.00 66.44 94 HIS A CA 1
ATOM 710 C C . HIS A 1 94 ? -1.877 -15.859 11.520 1.00 66.44 94 HIS A C 1
ATOM 712 O O . HIS A 1 94 ? -1.644 -15.656 12.710 1.00 66.44 94 HIS A O 1
ATOM 718 N N . LEU A 1 95 ? -2.710 -15.066 10.834 1.00 65.12 95 LEU A N 1
ATOM 719 C CA . LEU A 1 95 ? -3.407 -13.880 11.338 1.00 65.12 95 LEU A CA 1
ATOM 720 C C . LEU A 1 95 ? -4.168 -14.120 12.638 1.00 65.12 95 LEU A C 1
ATOM 722 O O . LEU A 1 95 ? -4.287 -13.200 13.446 1.00 65.12 95 LEU A O 1
ATOM 726 N N . HIS A 1 96 ? -4.664 -15.339 12.861 1.00 60.50 96 HIS A N 1
ATOM 727 C CA . HIS A 1 96 ? -5.362 -15.692 14.095 1.00 60.50 96 HIS A CA 1
ATOM 728 C C . HIS A 1 96 ? -4.564 -15.313 15.350 1.00 60.50 96 HIS A C 1
ATOM 730 O O . HIS A 1 96 ? -5.178 -14.969 16.353 1.00 60.50 96 HIS A O 1
ATOM 736 N N . ILE A 1 97 ? -3.228 -15.293 15.281 1.00 63.53 97 ILE A N 1
ATOM 737 C CA . ILE A 1 97 ? -2.365 -14.874 16.391 1.00 63.53 97 ILE A CA 1
ATOM 738 C C . ILE A 1 97 ? -2.513 -13.374 16.690 1.00 63.53 97 ILE A C 1
ATOM 740 O O . ILE A 1 97 ? -2.575 -12.993 17.852 1.00 63.53 97 ILE A O 1
ATOM 744 N N . PHE A 1 98 ? -2.606 -12.518 15.669 1.00 70.75 98 PHE A N 1
ATOM 745 C CA . PHE A 1 98 ? -2.706 -11.064 15.856 1.00 70.75 98 PHE A CA 1
ATOM 746 C C . PHE A 1 98 ? -4.137 -10.601 16.146 1.00 70.75 98 PHE A C 1
ATOM 748 O O . PHE A 1 98 ? -4.336 -9.647 16.895 1.00 70.75 98 PHE A O 1
ATOM 755 N N . VAL A 1 99 ? -5.129 -11.280 15.561 1.00 78.44 99 VAL A N 1
ATOM 756 C CA . VAL A 1 99 ? -6.532 -10.849 15.606 1.00 78.44 99 VAL A CA 1
ATOM 757 C C . VAL A 1 99 ? -7.295 -11.469 16.769 1.00 78.44 99 VAL A C 1
ATOM 759 O O . VAL A 1 99 ? -8.004 -10.742 17.457 1.00 78.44 99 VAL A O 1
ATOM 762 N N . ARG A 1 100 ? -7.151 -12.775 17.052 1.00 79.56 100 ARG A N 1
ATOM 763 C CA . ARG A 1 100 ? -7.941 -13.423 18.122 1.00 79.56 100 ARG A CA 1
ATOM 764 C C . ARG A 1 100 ? -7.773 -12.766 19.495 1.00 79.56 100 ARG A C 1
ATOM 766 O O . ARG A 1 100 ? -8.793 -12.574 20.145 1.00 79.56 100 ARG A O 1
ATOM 773 N N . PRO A 1 101 ? -6.570 -12.338 19.931 1.00 79.69 101 PRO A N 1
ATOM 774 C CA . PRO A 1 101 ? -6.422 -11.631 21.207 1.00 79.69 101 PRO A CA 1
ATOM 775 C C . PRO A 1 101 ? -7.182 -10.297 21.280 1.00 79.69 101 PRO A C 1
ATOM 777 O O . PRO A 1 101 ? -7.376 -9.754 22.369 1.00 79.69 101 PRO A O 1
ATOM 780 N N . ARG A 1 102 ? -7.583 -9.749 20.125 1.00 91.31 102 ARG A N 1
ATOM 781 C CA . ARG A 1 102 ? -8.320 -8.490 19.994 1.00 91.31 102 ARG A CA 1
ATOM 782 C C . ARG A 1 102 ? -9.824 -8.695 19.815 1.00 91.31 102 ARG A C 1
ATOM 784 O O . ARG A 1 102 ? -10.551 -7.722 19.963 1.00 91.31 102 ARG A O 1
ATOM 791 N N . LEU A 1 103 ? -10.305 -9.903 19.516 1.00 93.62 103 LEU A N 1
ATOM 792 C CA . LEU A 1 103 ? -11.740 -10.154 19.365 1.00 93.62 103 LEU A CA 1
ATOM 793 C C . LEU A 1 103 ? -12.455 -10.145 20.722 1.00 93.62 103 LEU A C 1
ATOM 795 O O . LEU A 1 103 ? -11.874 -10.459 21.766 1.00 93.62 103 LEU A O 1
ATOM 799 N N . GLY A 1 104 ? -13.741 -9.804 20.695 1.00 94.06 104 GLY A N 1
ATOM 800 C CA . GLY A 1 104 ? -14.650 -10.078 21.799 1.00 94.06 104 GLY A CA 1
ATOM 801 C C . GLY A 1 104 ? -14.757 -11.581 22.091 1.00 94.06 104 GLY A C 1
ATOM 802 O O . GLY A 1 104 ? -14.568 -12.398 21.191 1.00 94.06 104 GLY A O 1
ATOM 803 N N . PRO A 1 105 ? -15.100 -11.974 23.330 1.00 92.62 105 PRO A N 1
ATOM 804 C CA . PRO A 1 105 ? -15.105 -13.378 23.752 1.00 92.62 105 PRO A CA 1
ATOM 805 C C . PRO A 1 105 ? -16.106 -14.272 23.001 1.00 92.62 105 PRO A C 1
ATOM 807 O O . PRO A 1 105 ? -15.951 -15.486 23.027 1.00 92.62 105 PRO A O 1
ATOM 810 N N . ALA A 1 106 ? -17.119 -13.693 22.351 1.00 94.94 106 ALA A N 1
ATOM 811 C CA . ALA A 1 106 ? -18.134 -14.408 21.574 1.00 94.94 106 ALA A CA 1
ATOM 812 C C . ALA A 1 106 ? -18.145 -13.966 20.098 1.00 94.94 106 ALA A C 1
ATOM 814 O O . ALA A 1 106 ? -19.199 -13.908 19.462 1.00 94.94 106 ALA A O 1
ATOM 815 N N . VAL A 1 107 ? -16.973 -13.609 19.566 1.00 95.31 107 VAL A N 1
ATOM 816 C CA . VAL A 1 107 ? -16.777 -13.200 18.172 1.00 95.31 107 VAL A CA 1
ATOM 817 C C . VAL A 1 107 ? -15.680 -14.048 17.545 1.00 95.31 107 VAL A C 1
ATOM 819 O O . VAL A 1 107 ? -14.575 -14.143 18.078 1.00 95.31 107 VAL A O 1
ATOM 822 N N . ALA A 1 108 ? -15.960 -14.607 16.370 1.00 93.00 108 ALA A N 1
ATOM 823 C CA . ALA A 1 108 ? -15.001 -15.386 15.600 1.00 93.00 108 ALA A CA 1
ATOM 824 C C . ALA A 1 108 ? -14.709 -14.758 14.244 1.00 93.00 108 ALA A C 1
ATOM 826 O O . ALA A 1 108 ? -15.579 -14.194 13.588 1.00 93.00 108 ALA A O 1
ATOM 827 N N . LEU A 1 109 ? -13.466 -14.933 13.800 1.00 90.81 109 LEU A N 1
ATOM 828 C CA . LEU A 1 109 ? -13.069 -14.698 12.419 1.00 90.81 109 LEU A CA 1
ATOM 829 C C . LEU A 1 109 ? -13.396 -15.943 11.587 1.00 90.81 109 LEU A C 1
ATOM 831 O O . LEU A 1 109 ? -12.832 -17.010 11.843 1.00 90.81 109 LEU A O 1
ATOM 835 N N . VAL A 1 110 ? -14.241 -15.794 10.568 1.00 89.06 110 VAL A N 1
ATOM 836 C CA . VAL A 1 110 ? -14.571 -16.854 9.605 1.00 89.06 110 VAL A CA 1
ATOM 837 C C . VAL A 1 110 ? -13.894 -16.621 8.261 1.00 89.06 110 VAL A C 1
ATOM 839 O O . VAL A 1 110 ? -13.687 -15.487 7.828 1.00 89.06 110 VAL A O 1
ATOM 842 N N . ALA A 1 111 ? -13.553 -17.720 7.582 1.00 83.19 111 ALA A N 1
ATOM 843 C CA . ALA A 1 111 ? -12.901 -17.687 6.273 1.00 83.19 111 ALA A CA 1
ATOM 844 C C . ALA A 1 111 ? -13.795 -17.074 5.179 1.00 83.19 111 ALA A C 1
ATOM 846 O O . ALA A 1 111 ? -13.286 -16.415 4.272 1.00 83.19 111 ALA A O 1
ATOM 847 N N . ALA A 1 112 ? -15.112 -17.270 5.286 1.00 86.06 112 ALA A N 1
ATOM 848 C CA . ALA A 1 112 ? -16.110 -16.677 4.410 1.00 86.06 112 ALA A CA 1
ATOM 849 C C . ALA A 1 112 ? -17.419 -16.435 5.179 1.00 86.06 112 ALA A C 1
ATOM 851 O O . ALA A 1 112 ? -17.971 -17.375 5.748 1.00 86.06 112 ALA A O 1
ATOM 852 N N . VAL A 1 113 ? -17.901 -15.192 5.182 1.00 86.44 113 VAL A N 1
ATOM 853 C CA . VAL A 1 113 ? -19.263 -14.826 5.600 1.00 86.44 113 VAL A CA 1
ATOM 854 C C . VAL A 1 113 ? -20.241 -15.211 4.491 1.00 86.44 113 VAL A C 1
ATOM 856 O O . VAL A 1 113 ? -21.213 -15.920 4.729 1.00 86.44 113 VAL A O 1
ATOM 859 N N . ASP A 1 114 ? -19.936 -14.798 3.260 1.00 85.88 114 ASP A N 1
ATOM 860 C CA . ASP A 1 114 ? -20.654 -15.167 2.043 1.00 85.88 114 ASP A CA 1
ATOM 861 C C . ASP A 1 114 ? -19.749 -14.993 0.801 1.00 85.88 114 ASP A C 1
ATOM 863 O O . ASP A 1 114 ? -18.565 -14.651 0.905 1.00 85.88 114 ASP A O 1
ATOM 867 N N . ALA A 1 115 ? -20.306 -15.243 -0.389 1.00 81.12 115 ALA A N 1
ATOM 868 C CA . ALA A 1 115 ? -19.588 -15.156 -1.662 1.00 81.12 115 ALA A CA 1
ATOM 869 C C . ALA A 1 115 ? -19.154 -13.729 -2.059 1.00 81.12 115 ALA A C 1
ATOM 871 O O . ALA A 1 115 ? -18.263 -13.581 -2.896 1.00 81.12 115 ALA A O 1
ATOM 872 N N . ALA A 1 116 ? -19.780 -12.690 -1.503 1.00 81.94 116 ALA A N 1
ATOM 873 C CA . ALA A 1 116 ? -19.516 -11.289 -1.822 1.00 81.94 116 ALA A CA 1
ATOM 874 C C . ALA A 1 116 ? -18.544 -10.634 -0.828 1.00 81.94 116 ALA A C 1
ATOM 876 O O . ALA A 1 116 ? -17.661 -9.882 -1.242 1.00 81.94 116 ALA A O 1
ATOM 877 N N . CYS A 1 117 ? -18.693 -10.929 0.461 1.00 81.38 117 CYS A N 1
ATOM 878 C CA . CYS A 1 117 ? -17.915 -10.350 1.552 1.00 81.38 117 CYS A CA 1
ATOM 879 C C . CYS A 1 117 ? -16.570 -11.061 1.746 1.00 81.38 117 CYS A C 1
ATOM 881 O O . CYS A 1 117 ? -15.583 -10.438 2.132 1.00 81.38 117 CYS A O 1
ATOM 883 N N . GLY A 1 118 ? -16.498 -12.365 1.460 1.00 86.25 118 GLY A N 1
ATOM 884 C CA . GLY A 1 118 ? -15.320 -13.155 1.801 1.00 86.25 118 GLY A CA 1
ATOM 885 C C . GLY A 1 118 ? -15.120 -13.205 3.317 1.00 86.25 118 GLY A C 1
ATOM 886 O O . GLY A 1 118 ? -16.074 -13.435 4.058 1.00 86.25 118 GLY A O 1
ATOM 887 N N . ARG A 1 119 ? -13.883 -13.029 3.787 1.00 88.12 119 ARG A N 1
ATOM 888 C CA . ARG A 1 119 ? -13.515 -13.125 5.212 1.00 88.12 119 ARG A CA 1
ATOM 889 C C . ARG A 1 119 ? -14.277 -12.100 6.060 1.00 88.12 119 ARG A C 1
ATOM 891 O O . ARG A 1 119 ? -14.550 -11.001 5.593 1.00 88.12 119 ARG A O 1
ATOM 898 N N . GLY A 1 120 ? -14.582 -12.431 7.311 1.00 90.94 120 GLY A N 1
ATOM 899 C CA . GLY A 1 120 ? -15.270 -11.489 8.195 1.00 90.94 120 GLY A CA 1
ATOM 900 C C . GLY A 1 120 ? -15.419 -11.977 9.626 1.00 90.94 120 GLY A C 1
ATOM 901 O O . GLY A 1 120 ? -15.058 -13.111 9.948 1.00 90.94 120 GLY A O 1
ATOM 902 N N . LEU A 1 121 ? -15.942 -11.109 10.486 1.00 93.81 121 LEU A N 1
ATOM 903 C CA . LEU A 1 121 ? -16.276 -11.447 11.866 1.00 93.81 121 LEU A CA 1
ATOM 904 C C . LEU A 1 121 ? -17.733 -11.891 11.962 1.00 93.81 121 LEU A C 1
ATOM 906 O O . LEU A 1 121 ? -18.590 -11.312 11.308 1.00 93.81 121 LEU A O 1
ATOM 910 N N . VAL A 1 122 ? -18.010 -12.893 12.793 1.00 95.50 122 VAL A N 1
ATOM 911 C CA . VAL A 1 122 ? -19.370 -13.346 13.109 1.00 95.50 122 VAL A CA 1
ATOM 912 C C . VAL A 1 122 ? -19.537 -13.540 14.609 1.00 95.50 122 VAL A C 1
ATOM 914 O O . VAL A 1 122 ? -18.587 -13.878 15.320 1.00 95.50 122 VAL A O 1
ATOM 917 N N . ALA A 1 123 ? -20.762 -13.360 15.090 1.00 96.75 123 ALA A N 1
ATOM 918 C CA . ALA A 1 123 ? -21.119 -13.634 16.474 1.00 96.75 123 ALA A CA 1
ATOM 919 C C . ALA A 1 123 ? -21.227 -15.152 16.723 1.00 96.75 123 ALA A C 1
ATOM 921 O O . ALA A 1 123 ? -22.029 -15.840 16.090 1.00 96.75 123 ALA A O 1
ATOM 922 N N . GLU A 1 124 ? -20.458 -15.698 17.666 1.00 96.75 124 GLU A N 1
ATOM 923 C CA . GLU A 1 124 ? -20.536 -17.120 18.051 1.00 96.75 124 GLU A CA 1
ATOM 924 C C . GLU A 1 124 ? -21.698 -17.414 19.012 1.00 96.75 124 GLU A C 1
ATOM 926 O O . GLU A 1 124 ? -22.154 -18.556 19.110 1.00 96.75 124 GLU A O 1
ATOM 931 N N . ALA A 1 125 ? -22.215 -16.375 19.669 1.00 96.94 125 ALA A N 1
ATOM 932 C CA . ALA A 1 125 ? -23.387 -16.392 20.538 1.00 96.94 125 ALA A CA 1
ATOM 933 C C . ALA A 1 125 ? -24.222 -15.115 20.331 1.00 96.94 125 ALA A C 1
ATOM 935 O O . ALA A 1 125 ? -23.800 -14.203 19.624 1.00 96.94 125 ALA A O 1
ATOM 936 N N . ASP A 1 126 ? -25.403 -15.043 20.945 1.00 97.56 126 ASP A N 1
ATOM 937 C CA . ASP A 1 126 ? -26.172 -13.798 20.981 1.00 97.56 126 ASP A CA 1
ATOM 938 C C . ASP A 1 126 ? -25.390 -12.731 21.765 1.00 97.56 126 ASP A C 1
ATOM 940 O O . ASP A 1 126 ? -24.990 -12.951 22.909 1.00 97.56 126 ASP A O 1
ATOM 944 N N . LEU A 1 127 ? -25.176 -11.571 21.148 1.00 97.94 127 LEU A N 1
ATOM 945 C CA . LEU A 1 127 ? -24.489 -10.432 21.746 1.00 97.94 127 LEU A CA 1
ATOM 946 C C . LEU A 1 127 ? -25.522 -9.374 22.160 1.00 97.94 127 LEU A C 1
ATOM 948 O O . LEU A 1 127 ? -26.326 -8.954 21.320 1.00 97.94 127 LEU A O 1
ATOM 952 N N . PRO A 1 128 ? -25.516 -8.896 23.417 1.00 97.94 128 PRO A N 1
ATOM 953 C CA . PRO A 1 128 ? -26.318 -7.738 23.804 1.00 97.94 128 PRO A CA 1
ATOM 954 C C . PRO A 1 128 ? -25.795 -6.461 23.129 1.00 97.94 128 PRO A C 1
ATOM 956 O O . PRO A 1 128 ? -24.711 -6.457 22.546 1.00 97.94 128 PRO A O 1
ATOM 959 N N . ALA A 1 129 ? -26.550 -5.362 23.223 1.00 97.25 129 ALA A N 1
ATOM 960 C CA . ALA A 1 129 ? -26.033 -4.042 22.858 1.00 97.25 129 ALA A CA 1
ATOM 961 C C . ALA A 1 129 ? -24.883 -3.638 23.801 1.00 97.25 129 ALA A C 1
ATOM 963 O O . ALA A 1 129 ? -24.926 -3.930 24.996 1.00 97.25 129 ALA A O 1
ATOM 964 N N . GLY A 1 130 ? -23.857 -2.979 23.264 1.00 96.75 130 GLY A N 1
ATOM 965 C CA . GLY A 1 130 ? -22.649 -2.594 23.995 1.00 96.75 130 GLY A CA 1
ATOM 966 C C . GLY A 1 130 ? -21.638 -3.725 24.208 1.00 96.75 130 GLY A C 1
ATOM 967 O O . GLY A 1 130 ? -20.645 -3.521 24.905 1.00 96.75 130 GLY A O 1
ATOM 968 N N . ALA A 1 131 ? -21.851 -4.909 23.629 1.00 97.38 131 ALA A N 1
ATOM 969 C CA . ALA A 1 131 ? -20.877 -5.993 23.680 1.00 97.38 131 ALA A CA 1
ATOM 970 C C . ALA A 1 131 ? -19.648 -5.654 22.825 1.00 97.38 131 ALA A C 1
ATOM 972 O O . ALA A 1 131 ? -19.778 -5.177 21.697 1.00 97.38 131 ALA A O 1
ATOM 973 N N . THR A 1 132 ? -18.452 -5.928 23.343 1.00 96.81 132 THR A N 1
ATOM 974 C CA . THR A 1 132 ? -17.202 -5.712 22.606 1.00 96.81 132 THR A CA 1
ATOM 975 C C . THR A 1 132 ? -17.099 -6.705 21.446 1.00 96.81 132 THR A C 1
ATOM 977 O O . THR A 1 132 ? -17.120 -7.916 21.659 1.00 96.81 132 THR A O 1
ATOM 980 N N . VAL A 1 133 ? -16.958 -6.185 20.226 1.00 95.88 133 VAL A N 1
ATOM 981 C CA . VAL A 1 133 ? -16.672 -6.946 19.000 1.00 95.88 133 VAL A CA 1
ATOM 982 C C . VAL A 1 133 ? -15.168 -6.998 18.759 1.00 95.88 133 VAL A C 1
ATOM 984 O O . VAL A 1 133 ? -14.603 -8.072 18.553 1.00 95.88 133 VAL A O 1
ATOM 987 N N . LEU A 1 134 ? -14.517 -5.835 18.844 1.00 94.56 134 LEU A N 1
ATOM 988 C CA . LEU A 1 134 ? -13.068 -5.683 18.800 1.00 94.56 134 LEU A CA 1
ATOM 989 C C . LEU A 1 134 ? -12.617 -4.803 19.959 1.00 94.56 134 LEU A C 1
ATOM 991 O O . LEU A 1 134 ? -13.124 -3.701 20.144 1.00 94.56 134 LEU A O 1
ATOM 995 N N . ARG A 1 135 ? -11.626 -5.275 20.707 1.00 93.50 135 ARG A N 1
ATOM 996 C CA . ARG A 1 135 ? -10.893 -4.476 21.689 1.00 93.50 135 ARG A CA 1
ATOM 997 C C . ARG A 1 135 ? -10.081 -3.396 20.985 1.00 93.50 135 ARG A C 1
ATOM 999 O O . ARG A 1 135 ? -9.738 -3.541 19.809 1.00 93.50 135 ARG A O 1
ATOM 1006 N N . GLN A 1 136 ? -9.706 -2.365 21.738 1.00 88.81 136 GLN A N 1
ATOM 1007 C CA . GLN A 1 136 ? -8.830 -1.307 21.253 1.00 88.81 136 GLN A CA 1
ATOM 1008 C C . GLN A 1 136 ? -7.564 -1.909 20.625 1.00 88.81 136 GLN A C 1
ATOM 1010 O O . GLN A 1 136 ? -6.913 -2.800 21.193 1.00 88.81 136 GLN A O 1
ATOM 1015 N N . ASP A 1 137 ? -7.225 -1.432 19.432 1.00 85.38 137 ASP A N 1
ATOM 1016 C CA . ASP A 1 137 ? -6.016 -1.808 18.720 1.00 85.38 137 ASP A CA 1
ATOM 1017 C C . ASP A 1 137 ? -5.099 -0.606 18.503 1.00 85.38 137 ASP A C 1
ATOM 1019 O O . ASP A 1 137 ? -5.525 0.549 18.464 1.00 85.38 137 ASP A O 1
ATOM 1023 N N . VAL A 1 138 ? -3.806 -0.896 18.407 1.00 87.12 138 VAL A N 1
ATOM 1024 C CA . VAL A 1 138 ? -2.795 0.080 18.007 1.00 87.12 138 VAL A CA 1
ATOM 1025 C C . VAL A 1 138 ? -2.505 -0.180 16.531 1.00 87.12 138 VAL A C 1
ATOM 1027 O O . VAL A 1 138 ? -2.398 -1.353 16.146 1.00 87.12 138 VAL A O 1
ATOM 1030 N N . PRO A 1 139 ? -2.402 0.862 15.690 1.00 92.38 139 PRO A N 1
ATOM 1031 C CA . PRO A 1 139 ? -1.953 0.702 14.316 1.00 92.38 139 PRO A CA 1
ATOM 1032 C C . PRO A 1 139 ? -0.648 -0.086 14.242 1.00 92.38 139 PRO A C 1
ATOM 1034 O O . PRO A 1 139 ? 0.281 0.163 15.005 1.00 92.38 139 PRO A O 1
ATOM 1037 N N . TRP A 1 140 ? -0.566 -1.031 13.307 1.00 93.12 140 TRP A N 1
ATOM 1038 C CA . TRP A 1 140 ? 0.713 -1.679 13.010 1.00 93.12 140 TRP A CA 1
ATOM 1039 C C . TRP A 1 140 ? 1.641 -0.715 12.270 1.00 93.12 140 TRP A C 1
ATOM 1041 O O . TRP A 1 140 ? 2.833 -0.648 12.555 1.00 93.12 140 TRP A O 1
ATOM 1051 N N . LEU A 1 141 ? 1.073 0.033 11.325 1.00 96.56 141 LEU A N 1
ATOM 1052 C CA . LEU A 1 141 ? 1.767 1.047 10.552 1.00 96.56 141 LEU A CA 1
ATOM 1053 C C . LEU A 1 141 ? 0.838 2.233 10.339 1.00 96.56 141 LEU A C 1
ATOM 1055 O O . LEU A 1 141 ? -0.354 2.048 10.088 1.00 96.56 141 LEU A O 1
ATOM 1059 N N . GLN A 1 142 ? 1.381 3.440 10.402 1.00 96.69 142 GLN A N 1
ATOM 1060 C CA . GLN A 1 142 ? 0.622 4.661 10.181 1.00 96.69 142 GLN A CA 1
ATOM 1061 C C . GLN A 1 142 ? 1.493 5.772 9.605 1.00 96.69 142 GLN A C 1
ATOM 1063 O O . GLN A 1 142 ? 2.723 5.682 9.607 1.00 96.69 142 GLN A O 1
ATOM 1068 N N . TYR A 1 143 ? 0.824 6.808 9.114 1.00 97.25 143 TYR A N 1
ATOM 1069 C CA . TYR A 1 143 ? 1.411 8.021 8.573 1.00 97.25 143 TYR A CA 1
ATOM 1070 C C . TYR A 1 143 ? 0.631 9.233 9.095 1.00 97.25 143 TYR A C 1
ATOM 1072 O O . TYR A 1 143 ? -0.602 9.230 9.044 1.00 97.25 143 TYR A O 1
ATOM 1080 N N . ALA A 1 144 ? 1.332 10.240 9.617 1.00 95.44 144 ALA A N 1
ATOM 1081 C CA . ALA A 1 144 ? 0.719 11.477 10.093 1.00 95.44 144 ALA A CA 1
ATOM 1082 C C . ALA A 1 144 ? 0.372 12.393 8.912 1.00 95.44 144 ALA A C 1
ATOM 1084 O O . ALA A 1 144 ? 1.182 12.581 8.010 1.00 95.44 144 ALA A O 1
ATOM 1085 N N . THR A 1 145 ? -0.838 12.948 8.892 1.00 93.50 145 THR A N 1
ATOM 1086 C CA . THR A 1 145 ? -1.314 13.821 7.803 1.00 93.50 145 THR A CA 1
ATOM 1087 C C . THR A 1 145 ? -1.296 15.307 8.159 1.00 93.50 145 THR A C 1
ATOM 1089 O O . THR A 1 145 ? -1.671 16.149 7.333 1.00 93.50 145 THR A O 1
ATOM 1092 N N . LEU A 1 146 ? -0.880 15.619 9.386 1.00 91.19 146 LEU A N 1
ATOM 1093 C CA . LEU A 1 146 ? -0.726 16.964 9.915 1.00 91.19 146 LEU A CA 1
ATOM 1094 C C . LEU A 1 146 ? 0.746 17.283 10.158 1.00 91.19 146 LEU A C 1
ATOM 1096 O O . LEU A 1 146 ? 1.562 16.393 10.405 1.00 91.19 146 LEU A O 1
ATOM 1100 N N . ASP A 1 147 ? 1.038 18.579 10.116 1.00 90.44 147 ASP A N 1
ATOM 1101 C CA . ASP A 1 147 ? 2.324 19.120 10.536 1.00 90.44 147 ASP A CA 1
ATOM 1102 C C . ASP A 1 147 ? 2.486 18.940 12.058 1.00 90.44 147 ASP A C 1
ATOM 1104 O O . ASP A 1 147 ? 1.525 18.616 12.762 1.00 90.44 147 ASP A O 1
ATOM 1108 N N . GLU A 1 148 ? 3.712 19.101 12.561 1.00 92.06 148 GLU A N 1
ATOM 1109 C CA . GLU A 1 148 ? 4.021 19.042 14.002 1.00 92.06 148 GLU A CA 1
ATOM 1110 C C . GLU A 1 148 ? 3.507 17.767 14.699 1.00 92.06 148 GLU A C 1
ATOM 1112 O O . GLU A 1 148 ? 3.117 17.765 15.868 1.00 92.06 148 GLU A O 1
ATOM 1117 N N . SER A 1 149 ? 3.492 16.655 13.966 1.00 95.50 149 SER A N 1
ATOM 1118 C CA . SER A 1 149 ? 3.001 15.364 14.438 1.00 95.50 149 SER A CA 1
ATOM 1119 C C . SER A 1 149 ? 4.134 14.350 14.493 1.00 95.50 149 SER A C 1
ATOM 1121 O O . SER A 1 149 ? 5.013 14.309 13.634 1.00 95.50 149 SER A O 1
ATOM 1123 N N . CYS A 1 150 ? 4.110 13.485 15.503 1.00 96.50 150 CYS A N 1
ATOM 1124 C CA . CYS A 1 150 ? 5.098 12.431 15.650 1.00 96.50 150 CYS A CA 1
ATOM 1125 C C . CYS A 1 150 ? 5.069 11.495 14.439 1.00 96.50 150 CYS A C 1
ATOM 1127 O O . CYS A 1 150 ? 4.054 10.849 14.169 1.00 96.50 150 CYS A O 1
ATOM 1129 N N . ALA A 1 151 ? 6.216 11.319 13.782 1.00 95.94 151 ALA A N 1
ATOM 1130 C CA . ALA A 1 151 ? 6.330 10.463 12.606 1.00 95.94 151 ALA A CA 1
ATOM 1131 C C . ALA A 1 151 ? 5.950 8.996 12.891 1.00 95.94 151 ALA A C 1
ATOM 1133 O O . ALA A 1 151 ? 5.427 8.315 12.010 1.00 95.94 151 ALA A O 1
ATOM 1134 N N . CYS A 1 152 ? 6.142 8.520 14.129 1.00 96.19 152 CYS A N 1
ATOM 1135 C CA . CYS A 1 152 ? 5.808 7.155 14.542 1.00 96.19 152 CYS A CA 1
ATOM 1136 C C . CYS A 1 152 ? 4.328 6.977 14.918 1.00 96.19 152 CYS A C 1
ATOM 1138 O O . CYS A 1 152 ? 3.650 6.117 14.360 1.00 96.19 152 CYS A O 1
ATOM 1140 N N . CYS A 1 153 ? 3.838 7.734 15.907 1.00 94.31 153 CYS A N 1
ATOM 1141 C CA . CYS A 1 153 ? 2.524 7.506 16.521 1.00 94.31 153 CYS A CA 1
ATOM 1142 C C . CYS A 1 153 ? 1.457 8.521 16.103 1.00 94.31 153 CYS A C 1
ATOM 1144 O O . CYS A 1 153 ? 0.294 8.355 16.467 1.00 94.31 153 CYS A O 1
ATOM 1146 N N . GLY A 1 154 ? 1.815 9.535 15.310 1.00 94.00 154 GLY A N 1
ATOM 1147 C CA . GLY A 1 154 ? 0.889 10.529 14.767 1.00 94.00 154 GLY A CA 1
ATOM 1148 C C . GLY A 1 154 ? 0.319 11.518 15.781 1.00 94.00 154 GLY A C 1
ATOM 1149 O O . GLY A 1 154 ? -0.396 12.420 15.375 1.00 94.00 154 GLY A O 1
ATOM 1150 N N . ALA A 1 155 ? 0.637 11.379 17.071 1.00 93.81 155 ALA A N 1
ATOM 1151 C CA . ALA A 1 155 ? 0.242 12.345 18.089 1.00 93.81 155 ALA A CA 1
ATOM 1152 C C . ALA A 1 155 ? 0.965 13.684 17.886 1.00 93.81 155 ALA A C 1
ATOM 1154 O O . ALA A 1 155 ? 2.112 13.693 17.428 1.00 93.81 155 ALA A O 1
ATOM 1155 N N . ALA A 1 156 ? 0.332 14.782 18.300 1.00 94.94 156 ALA A N 1
ATOM 1156 C CA . ALA A 1 156 ? 0.957 16.102 18.324 1.00 94.94 156 ALA A CA 1
ATOM 1157 C C . ALA A 1 156 ? 2.305 16.072 19.065 1.00 94.94 156 ALA A C 1
ATOM 1159 O O . ALA A 1 156 ? 2.462 15.407 20.099 1.00 94.94 156 ALA A O 1
ATOM 1160 N N . LEU A 1 157 ? 3.294 16.772 18.515 1.00 95.88 157 LEU A N 1
ATOM 1161 C CA . LEU A 1 157 ? 4.610 16.877 19.123 1.00 95.88 157 LEU A CA 1
ATOM 1162 C C . LEU A 1 157 ? 4.552 17.765 20.378 1.00 95.88 157 LEU A C 1
ATOM 1164 O O . LEU A 1 157 ? 3.878 18.794 20.386 1.00 95.88 157 LEU A O 1
ATOM 1168 N N . PRO A 1 158 ? 5.256 17.389 21.460 1.00 94.44 158 PRO A N 1
ATOM 1169 C CA . PRO A 1 158 ? 5.440 18.273 22.605 1.00 94.44 158 PRO A CA 1
ATOM 1170 C C . PRO A 1 158 ? 6.385 19.430 22.244 1.00 94.44 158 PRO A C 1
ATOM 1172 O O . PRO A 1 158 ? 7.172 19.314 21.308 1.00 94.44 158 PRO A O 1
ATOM 1175 N N . GLU A 1 159 ? 6.415 20.487 23.066 1.00 89.69 159 GLU A N 1
ATOM 1176 C CA . GLU A 1 159 ? 7.345 21.626 22.895 1.00 89.69 159 GLU A CA 1
ATOM 1177 C C . GLU A 1 159 ? 8.814 21.199 22.730 1.00 89.69 159 GLU A C 1
ATOM 1179 O O . GLU A 1 159 ? 9.603 21.865 22.065 1.00 89.69 159 GLU A O 1
ATOM 1184 N N . ARG A 1 160 ? 9.199 20.081 23.358 1.00 89.00 160 ARG A N 1
ATOM 1185 C CA . ARG A 1 160 ? 10.520 19.458 23.215 1.00 89.00 160 ARG A CA 1
ATOM 1186 C C . ARG A 1 160 ? 10.393 18.116 22.509 1.00 89.00 160 ARG A C 1
ATOM 1188 O O . ARG A 1 160 ? 10.401 17.066 23.156 1.00 89.00 160 ARG A O 1
ATOM 1195 N N . ALA A 1 161 ? 10.274 18.161 21.188 1.00 90.31 161 ALA A N 1
ATOM 1196 C CA . ALA A 1 161 ? 10.302 16.976 20.347 1.00 90.31 161 ALA A CA 1
ATOM 1197 C C . ALA A 1 161 ? 11.687 16.304 20.348 1.00 90.31 161 ALA A C 1
ATOM 1199 O O . ALA A 1 161 ? 12.726 16.914 20.615 1.00 90.31 161 ALA A O 1
ATOM 1200 N N . PHE A 1 162 ? 11.702 15.013 20.036 1.00 92.00 162 PHE A N 1
ATOM 1201 C CA . PHE A 1 162 ? 12.916 14.239 19.828 1.00 92.00 162 PHE A CA 1
ATOM 1202 C C . PHE A 1 162 ? 13.151 14.116 18.329 1.00 92.00 162 PHE A C 1
ATOM 1204 O O . PHE A 1 162 ? 12.543 13.266 17.689 1.00 92.00 162 PHE A O 1
ATOM 1211 N N . ALA A 1 163 ? 14.039 14.932 17.770 1.00 93.00 163 ALA A N 1
ATOM 1212 C CA . ALA A 1 163 ? 14.433 14.803 16.371 1.00 93.00 163 ALA A CA 1
ATOM 1213 C C . ALA A 1 163 ? 15.199 13.491 16.104 1.00 93.00 163 ALA A C 1
ATOM 1215 O O . ALA A 1 163 ? 15.763 12.845 17.012 1.00 93.00 163 ALA A O 1
ATOM 1216 N N . CYS A 1 164 ? 15.227 13.094 14.833 1.00 94.06 164 CYS A N 1
ATOM 1217 C CA . CYS A 1 164 ? 16.159 12.086 14.352 1.00 94.06 164 CYS A CA 1
ATOM 1218 C C . CYS A 1 164 ? 17.616 12.483 14.664 1.00 94.06 164 CYS A C 1
ATOM 1220 O O . CYS A 1 164 ? 17.963 13.656 14.752 1.00 94.06 164 CYS A O 1
ATOM 1222 N N . VAL A 1 165 ? 18.483 11.485 14.864 1.00 93.06 165 VAL A N 1
ATOM 1223 C CA . VAL A 1 165 ? 19.920 11.723 15.095 1.00 93.06 165 VAL A CA 1
ATOM 1224 C C . VAL A 1 165 ? 20.626 12.138 13.800 1.00 93.06 165 VAL A C 1
ATOM 1226 O O . VAL A 1 165 ? 21.650 12.811 13.858 1.00 93.06 165 VAL A O 1
ATOM 1229 N N . ASN A 1 166 ? 20.087 11.749 12.640 1.00 94.50 166 ASN A N 1
ATOM 1230 C CA . ASN A 1 166 ? 20.578 12.232 11.358 1.00 94.50 166 ASN A CA 1
ATOM 1231 C C . ASN A 1 166 ? 20.119 13.690 11.148 1.00 94.50 166 ASN A C 1
ATOM 1233 O O . ASN A 1 166 ? 18.912 13.899 11.023 1.00 94.50 166 ASN A O 1
ATOM 1237 N N . PRO A 1 167 ? 21.036 14.675 11.059 1.00 91.38 167 PRO A N 1
ATOM 1238 C CA . PRO A 1 167 ? 20.674 16.082 10.873 1.00 91.38 167 PRO A CA 1
ATOM 1239 C C . PRO A 1 167 ? 20.020 16.379 9.517 1.00 91.38 167 PRO A C 1
ATOM 1241 O O . PRO A 1 167 ? 19.380 17.412 9.368 1.00 91.38 167 PRO A O 1
ATOM 1244 N N . GLU A 1 168 ? 20.173 15.492 8.532 1.00 91.25 168 GLU A N 1
ATOM 1245 C CA . GLU A 1 168 ? 19.540 15.634 7.215 1.00 91.25 168 GLU A CA 1
ATOM 1246 C C . GLU A 1 168 ? 18.121 15.052 7.173 1.00 91.25 168 GLU A C 1
ATOM 1248 O O . GLU A 1 168 ? 17.433 15.171 6.165 1.00 91.25 168 GLU A O 1
ATOM 1253 N N . CYS A 1 169 ? 17.677 14.401 8.250 1.00 93.81 169 CYS A N 1
ATOM 1254 C CA . CYS A 1 169 ? 16.370 13.775 8.317 1.00 93.81 169 CYS A CA 1
ATOM 1255 C C . CYS A 1 169 ? 15.332 14.704 8.960 1.00 93.81 169 CYS A C 1
ATOM 1257 O O . CYS A 1 169 ? 15.575 15.296 10.007 1.00 93.81 169 CYS A O 1
ATOM 1259 N N . HIS A 1 170 ? 14.145 14.765 8.356 1.00 91.94 170 HIS A N 1
ATOM 1260 C CA . HIS A 1 170 ? 13.044 15.633 8.775 1.00 91.94 170 HIS A CA 1
ATOM 1261 C C . HIS A 1 170 ? 12.067 14.985 9.776 1.00 91.94 170 HIS A C 1
ATOM 1263 O O . HIS A 1 170 ? 11.082 15.610 10.154 1.00 91.94 170 HIS A O 1
ATOM 1269 N N . GLU A 1 171 ? 12.284 13.730 10.188 1.00 95.12 171 GLU A N 1
ATOM 1270 C CA . GLU A 1 171 ? 11.361 13.042 11.099 1.00 95.12 171 GLU A CA 1
ATOM 1271 C C . GLU A 1 171 ? 11.582 13.425 12.570 1.00 95.12 171 GLU A C 1
ATOM 1273 O O . GLU A 1 171 ? 12.695 13.350 13.107 1.00 95.12 171 GLU A O 1
ATOM 1278 N N . GLU A 1 172 ? 10.477 13.741 13.245 1.00 96.31 172 GLU A N 1
ATOM 1279 C CA . GLU A 1 172 ? 10.428 14.087 14.663 1.00 96.31 172 GLU A CA 1
ATOM 1280 C C . GLU A 1 172 ? 9.511 13.146 15.450 1.00 96.31 172 GLU A C 1
ATOM 1282 O O . GLU A 1 172 ? 8.537 12.577 14.943 1.00 96.31 172 GLU A O 1
ATOM 1287 N N . TYR A 1 173 ? 9.827 12.972 16.733 1.00 97.56 173 TYR A N 1
ATOM 1288 C CA . TYR A 1 173 ? 9.166 12.002 17.595 1.00 97.56 173 TYR A CA 1
ATOM 1289 C C . TYR A 1 173 ? 8.723 12.625 18.917 1.00 97.56 173 TYR A C 1
ATOM 1291 O O . TYR A 1 173 ? 9.454 13.402 19.526 1.00 97.56 173 TYR A O 1
ATOM 1299 N N . CYS A 1 174 ? 7.549 12.233 19.419 1.00 97.12 174 CYS A N 1
ATOM 1300 C CA . CYS A 1 174 ? 7.069 12.709 20.720 1.00 97.12 174 CYS A CA 1
ATOM 1301 C C . CYS A 1 174 ? 7.844 12.097 21.901 1.00 97.12 174 CYS A C 1
ATOM 1303 O O . CYS A 1 174 ? 7.836 12.643 23.001 1.00 97.12 174 CYS A O 1
ATOM 1305 N N . SER A 1 175 ? 8.529 10.969 21.687 1.00 96.88 175 SER A N 1
ATOM 1306 C CA . SER A 1 175 ? 9.320 10.284 22.709 1.00 96.88 175 SER A CA 1
ATOM 1307 C C . SER A 1 175 ? 10.486 9.491 22.113 1.00 96.88 175 SER A C 1
ATOM 1309 O O . SER A 1 175 ? 10.505 9.151 20.924 1.00 96.88 175 SER A O 1
ATOM 1311 N N . ARG A 1 176 ? 11.456 9.131 22.965 1.00 96.19 176 ARG A N 1
ATOM 1312 C CA . ARG A 1 176 ? 12.549 8.209 22.605 1.00 96.19 176 ARG A CA 1
ATOM 1313 C C . ARG A 1 176 ? 12.034 6.825 22.206 1.00 96.19 176 ARG A C 1
ATOM 1315 O O . ARG A 1 176 ? 12.633 6.196 21.333 1.00 96.19 176 ARG A O 1
ATOM 1322 N N . ASP A 1 177 ? 10.930 6.386 22.801 1.00 96.88 177 ASP A N 1
ATOM 1323 C CA . ASP A 1 177 ? 10.310 5.095 22.498 1.00 96.88 177 ASP A CA 1
ATOM 1324 C C . ASP A 1 177 ? 9.702 5.108 21.098 1.00 96.88 177 ASP A C 1
ATOM 1326 O O . ASP A 1 177 ? 9.945 4.187 20.325 1.00 96.88 177 ASP A O 1
ATOM 1330 N N . CYS A 1 178 ? 9.012 6.191 20.719 1.00 97.44 178 CYS A N 1
ATOM 1331 C CA . CYS A 1 178 ? 8.510 6.373 19.356 1.00 97.44 178 CYS A CA 1
ATOM 1332 C C . CYS A 1 178 ? 9.645 6.392 18.328 1.00 97.44 178 CYS A C 1
ATOM 1334 O O . CYS A 1 178 ? 9.556 5.714 17.307 1.00 97.44 178 CYS A O 1
ATOM 1336 N N . ARG A 1 179 ? 10.746 7.097 18.614 1.00 97.31 179 ARG A N 1
ATOM 1337 C CA . ARG A 1 179 ? 11.928 7.077 17.740 1.00 97.31 179 ARG A CA 1
ATOM 1338 C C . ARG A 1 179 ? 12.508 5.671 17.600 1.00 97.31 179 ARG A C 1
ATOM 1340 O O . ARG A 1 179 ? 12.835 5.242 16.499 1.00 97.31 179 ARG A O 1
ATOM 1347 N N . THR A 1 180 ? 12.630 4.948 18.711 1.00 96.81 180 THR A N 1
ATOM 1348 C CA . THR A 1 180 ? 13.159 3.575 18.729 1.00 96.81 180 THR A CA 1
ATOM 1349 C C . THR A 1 180 ? 12.252 2.619 17.957 1.00 96.81 180 THR A C 1
ATOM 1351 O O . THR A 1 180 ? 12.741 1.814 17.168 1.00 96.81 180 THR A O 1
ATOM 1354 N N . ALA A 1 181 ? 10.935 2.736 18.129 1.00 97.25 181 ALA A N 1
ATOM 1355 C CA . ALA A 1 181 ? 9.950 1.930 17.422 1.00 97.25 181 ALA A CA 1
ATOM 1356 C C . ALA A 1 181 ? 9.968 2.197 15.909 1.00 97.25 181 ALA A C 1
ATOM 1358 O O . ALA A 1 181 ? 10.013 1.248 15.128 1.00 97.25 181 ALA A O 1
ATOM 1359 N N . ALA A 1 182 ? 10.013 3.465 15.485 1.00 97.62 182 ALA A N 1
ATOM 1360 C CA . ALA A 1 182 ? 10.137 3.823 14.073 1.00 97.62 182 ALA A CA 1
ATOM 1361 C C . ALA A 1 182 ? 11.442 3.295 13.464 1.00 97.62 182 ALA A C 1
ATOM 1363 O O . ALA A 1 182 ? 11.414 2.669 12.403 1.00 97.62 182 ALA A O 1
ATOM 1364 N N . MET A 1 183 ? 12.568 3.462 14.170 1.00 97.31 183 MET A N 1
ATOM 1365 C CA . MET A 1 183 ? 13.869 2.897 13.792 1.00 97.31 183 MET A CA 1
ATOM 1366 C C . MET A 1 183 ? 13.816 1.382 13.616 1.00 97.31 183 MET A C 1
ATOM 1368 O O . MET A 1 183 ? 14.342 0.868 12.634 1.00 97.31 183 MET A O 1
ATOM 1372 N N . ALA A 1 184 ? 13.161 0.664 14.528 1.00 97.56 184 ALA A N 1
ATOM 1373 C CA . ALA A 1 184 ? 13.029 -0.787 14.454 1.00 97.56 184 ALA A CA 1
ATOM 1374 C C . ALA A 1 184 ? 12.083 -1.261 13.337 1.00 97.56 184 ALA A C 1
ATOM 1376 O O . ALA A 1 184 ? 12.212 -2.400 12.887 1.00 97.56 184 ALA A O 1
ATOM 1377 N N . LEU A 1 185 ? 11.153 -0.412 12.885 1.00 97.31 185 LEU A N 1
ATOM 1378 C CA . LEU A 1 185 ? 10.099 -0.792 11.946 1.00 97.31 185 LEU A CA 1
ATOM 1379 C C . LEU A 1 185 ? 10.378 -0.398 10.488 1.00 97.31 185 LEU A C 1
ATOM 1381 O O . LEU A 1 185 ? 10.221 -1.239 9.606 1.00 97.31 185 LEU A O 1
ATOM 1385 N N . TYR A 1 186 ? 10.735 0.860 10.217 1.00 97.94 186 TYR A N 1
ATOM 1386 C CA . TYR A 1 186 ? 10.906 1.360 8.841 1.00 97.94 186 TYR A CA 1
ATOM 1387 C C . TYR A 1 186 ? 12.031 2.383 8.677 1.00 97.94 186 TYR A C 1
ATOM 1389 O O . TYR A 1 186 ? 12.626 2.476 7.603 1.00 97.94 186 TYR A O 1
ATOM 1397 N N . HIS A 1 187 ? 12.293 3.189 9.707 1.00 97.69 187 HIS A N 1
ATOM 1398 C CA . HIS A 1 187 ? 13.084 4.402 9.554 1.00 97.69 187 HIS A CA 1
ATOM 1399 C C . HIS A 1 187 ? 14.560 4.091 9.271 1.00 97.69 187 HIS A C 1
ATOM 1401 O O . HIS A 1 187 ? 15.193 4.794 8.487 1.00 97.69 187 HIS A O 1
ATOM 1407 N N . ALA A 1 188 ? 15.103 2.992 9.814 1.00 97.00 188 ALA A N 1
ATOM 1408 C CA . ALA A 1 188 ? 16.499 2.609 9.586 1.00 97.00 188 ALA A CA 1
ATOM 1409 C C . ALA A 1 188 ? 16.828 2.405 8.100 1.00 97.00 188 ALA A C 1
ATOM 1411 O O . ALA A 1 188 ? 17.936 2.718 7.673 1.00 97.00 188 ALA A O 1
ATOM 1412 N N . ALA A 1 189 ? 15.872 1.906 7.311 1.00 95.94 189 ALA A N 1
ATOM 1413 C CA . ALA A 1 189 ? 16.073 1.654 5.886 1.00 95.94 189 ALA A CA 1
ATOM 1414 C C . ALA A 1 189 ? 16.113 2.926 5.023 1.00 95.94 189 ALA A C 1
ATOM 1416 O O . ALA A 1 189 ? 16.577 2.871 3.883 1.00 95.94 189 ALA A O 1
ATOM 1417 N N . VAL A 1 190 ? 15.619 4.059 5.533 1.00 96.75 190 VAL A N 1
ATOM 1418 C CA . VAL A 1 190 ? 15.389 5.273 4.728 1.00 96.75 190 VAL A CA 1
ATOM 1419 C C . VAL A 1 190 ? 15.969 6.553 5.328 1.00 96.75 190 VAL A C 1
ATOM 1421 O O . VAL A 1 190 ? 16.082 7.562 4.635 1.00 96.75 190 VAL A O 1
ATOM 1424 N N . CYS A 1 191 ? 16.410 6.513 6.585 1.00 97.00 191 CYS A N 1
ATOM 1425 C CA . CYS A 1 191 ? 16.912 7.665 7.332 1.00 97.00 191 CYS A CA 1
ATOM 1426 C C . CYS A 1 191 ? 18.078 8.392 6.644 1.00 97.00 191 CYS A C 1
ATOM 1428 O O . CYS A 1 191 ? 18.168 9.607 6.753 1.00 97.00 191 CYS A O 1
ATOM 1430 N N . THR A 1 192 ? 18.951 7.700 5.909 1.00 96.38 192 THR A N 1
ATOM 1431 C CA . THR A 1 192 ? 20.080 8.312 5.172 1.00 96.38 192 THR A CA 1
ATOM 1432 C C . THR A 1 192 ? 19.862 8.351 3.657 1.00 96.38 192 THR A C 1
ATOM 1434 O O . THR A 1 192 ? 20.774 8.660 2.892 1.00 96.38 192 THR A O 1
ATOM 1437 N N . ASN A 1 193 ? 18.654 8.024 3.195 1.00 96.75 193 ASN A N 1
ATOM 1438 C CA . ASN A 1 193 ? 18.321 7.957 1.781 1.00 96.75 193 ASN A CA 1
ATOM 1439 C C . ASN A 1 193 ? 17.631 9.251 1.334 1.00 96.75 193 ASN A C 1
ATOM 1441 O O . ASN A 1 193 ? 16.403 9.346 1.332 1.00 96.75 193 ASN A O 1
ATOM 1445 N N . SER A 1 194 ? 18.424 10.244 0.933 1.00 96.19 194 SER A N 1
ATOM 1446 C CA . SER A 1 194 ? 17.916 11.552 0.494 1.00 96.19 194 SER A CA 1
ATOM 1447 C C . SER A 1 194 ? 16.955 11.457 -0.697 1.00 96.19 194 SER A C 1
ATOM 1449 O O . SER A 1 194 ? 15.982 12.206 -0.764 1.00 96.19 194 SER A O 1
ATOM 1451 N N . ALA A 1 195 ? 17.158 10.495 -1.605 1.00 96.75 195 ALA A N 1
ATOM 1452 C CA . ALA A 1 195 ? 16.247 10.260 -2.724 1.00 96.75 195 ALA A CA 1
ATOM 1453 C C . ALA A 1 195 ? 14.863 9.786 -2.249 1.00 96.75 195 ALA A C 1
ATOM 1455 O O . ALA A 1 195 ? 13.848 10.267 -2.750 1.00 96.75 195 ALA A O 1
ATOM 1456 N N . PHE A 1 196 ? 14.810 8.881 -1.265 1.00 97.12 196 PHE A N 1
ATOM 1457 C CA . PHE A 1 196 ? 13.550 8.456 -0.651 1.00 97.12 196 PHE A CA 1
ATOM 1458 C C . PHE A 1 196 ? 12.874 9.605 0.100 1.00 97.12 196 PHE A C 1
ATOM 1460 O O . PHE A 1 196 ? 11.685 9.840 -0.102 1.00 97.12 196 PHE A O 1
ATOM 1467 N N . GLN A 1 197 ? 13.626 10.351 0.913 1.00 95.62 197 GLN A N 1
ATOM 1468 C CA . GLN A 1 197 ? 13.080 11.486 1.660 1.00 95.62 197 GLN A CA 1
ATOM 1469 C C . GLN A 1 197 ? 12.498 12.554 0.733 1.00 95.62 197 GLN A C 1
ATOM 1471 O O . GLN A 1 197 ? 11.429 13.084 1.011 1.00 95.62 197 GLN A O 1
ATOM 1476 N N . GLY A 1 198 ? 13.143 12.817 -0.408 1.00 96.94 198 GLY A N 1
ATOM 1477 C CA . GLY A 1 198 ? 12.595 13.708 -1.430 1.00 96.94 198 GLY A CA 1
ATOM 1478 C C . GLY A 1 198 ? 11.268 13.205 -2.010 1.00 96.94 198 GLY A C 1
ATOM 1479 O O . GLY A 1 198 ? 10.352 13.992 -2.211 1.00 96.94 198 GLY A O 1
ATOM 1480 N N . ILE A 1 199 ? 11.120 11.893 -2.240 1.00 97.81 199 ILE A N 1
ATOM 1481 C CA . ILE A 1 199 ? 9.844 11.307 -2.696 1.00 97.81 199 ILE A CA 1
ATOM 1482 C C . ILE A 1 199 ? 8.749 11.482 -1.638 1.00 97.81 199 ILE A C 1
ATOM 1484 O O . ILE A 1 199 ? 7.625 11.851 -1.974 1.00 97.81 199 ILE A O 1
ATOM 1488 N N . GLU A 1 200 ? 9.064 11.208 -0.372 1.00 96.94 200 GLU A N 1
ATOM 1489 C CA . GLU A 1 200 ? 8.126 11.362 0.741 1.00 96.94 200 GLU A CA 1
ATOM 1490 C C . GLU A 1 200 ? 7.670 12.821 0.892 1.00 96.94 200 GLU A C 1
ATOM 1492 O O . GLU A 1 200 ? 6.467 13.086 0.909 1.00 96.94 200 GLU A O 1
ATOM 1497 N N . LEU A 1 201 ? 8.609 13.772 0.895 1.00 96.19 201 LEU A N 1
ATOM 1498 C CA . LEU A 1 201 ? 8.323 15.205 0.991 1.00 96.19 201 LEU A CA 1
ATOM 1499 C C . LEU A 1 201 ? 7.517 15.731 -0.204 1.00 96.19 201 LEU A C 1
ATOM 1501 O O . LEU A 1 201 ? 6.601 16.533 -0.013 1.00 96.19 201 LEU A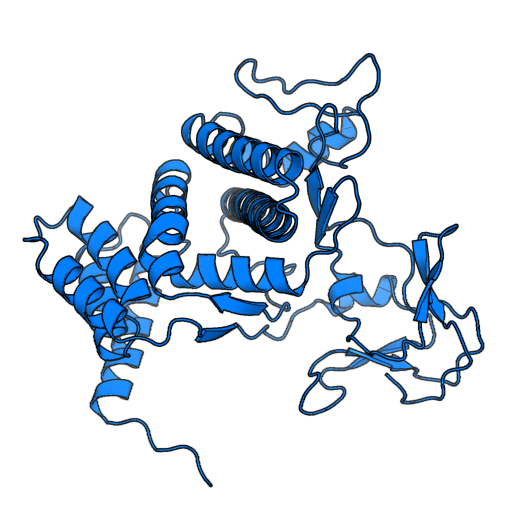 O 1
ATOM 1505 N N . ASP A 1 202 ? 7.794 15.263 -1.424 1.00 97.69 202 ASP A N 1
ATOM 1506 C CA . ASP A 1 202 ? 7.019 15.629 -2.616 1.00 97.69 202 ASP A CA 1
ATOM 1507 C C . ASP A 1 202 ? 5.556 15.181 -2.498 1.00 97.69 202 ASP A C 1
ATOM 1509 O O . ASP A 1 202 ? 4.635 15.934 -2.829 1.00 97.69 202 ASP A O 1
ATOM 1513 N N . LEU A 1 203 ? 5.327 13.941 -2.049 1.00 97.75 203 LEU A N 1
ATOM 1514 C CA . LEU A 1 203 ? 3.982 13.397 -1.847 1.00 97.75 203 LEU A CA 1
ATOM 1515 C C . LEU A 1 203 ? 3.256 14.121 -0.711 1.00 97.75 203 LEU A C 1
ATOM 1517 O O . LEU A 1 203 ? 2.072 14.439 -0.847 1.00 9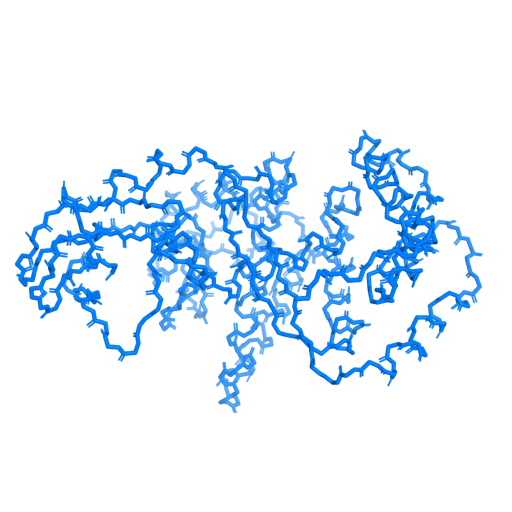7.75 203 LEU A O 1
ATOM 1521 N N . TYR A 1 204 ? 3.962 14.413 0.383 1.00 97.00 204 TYR A N 1
ATOM 1522 C CA . TYR A 1 204 ? 3.423 15.170 1.506 1.00 97.00 204 TYR A CA 1
ATOM 1523 C C . TYR A 1 204 ? 3.018 16.580 1.075 1.00 97.00 204 TYR A C 1
ATOM 1525 O O . TYR A 1 204 ? 1.881 16.989 1.297 1.00 97.00 204 TYR A O 1
ATOM 1533 N N . THR A 1 205 ? 3.888 17.286 0.354 1.00 97.25 205 THR A N 1
ATOM 1534 C CA . THR A 1 205 ? 3.609 18.630 -0.170 1.00 97.25 205 THR A CA 1
ATOM 1535 C C . THR A 1 205 ? 2.369 18.625 -1.061 1.00 97.25 205 THR A C 1
ATOM 1537 O O . THR A 1 205 ? 1.446 19.404 -0.834 1.00 97.25 205 THR A O 1
ATOM 1540 N N . GLN A 1 206 ? 2.277 17.686 -2.009 1.00 97.31 206 GLN A N 1
ATOM 1541 C CA . GLN A 1 206 ? 1.087 17.533 -2.854 1.00 97.31 206 GLN A CA 1
ATOM 1542 C C . GLN A 1 206 ? -0.178 17.251 -2.032 1.00 97.31 206 GLN A C 1
ATOM 1544 O O . GLN A 1 206 ? -1.253 17.759 -2.353 1.00 97.31 206 GLN A O 1
ATOM 1549 N N . MET A 1 207 ? -0.074 16.441 -0.972 1.00 97.31 207 MET A N 1
ATOM 1550 C CA . MET A 1 207 ? -1.201 16.138 -0.089 1.00 97.31 207 MET A CA 1
ATOM 1551 C C . MET A 1 207 ? -1.686 17.403 0.628 1.00 97.31 207 MET A C 1
ATOM 1553 O O . MET A 1 207 ? -2.896 17.621 0.713 1.00 97.31 207 MET A O 1
ATOM 1557 N N . ARG A 1 208 ? -0.763 18.245 1.110 1.00 96.25 208 ARG A N 1
ATOM 1558 C CA . ARG A 1 208 ? -1.080 19.521 1.769 1.00 96.25 208 ARG A CA 1
ATOM 1559 C C . ARG A 1 208 ? -1.684 20.527 0.793 1.00 96.25 208 ARG A C 1
ATOM 1561 O O . ARG A 1 208 ? -2.695 21.139 1.126 1.00 96.25 208 ARG A O 1
ATOM 1568 N N . THR A 1 209 ? -1.157 20.630 -0.428 1.00 97.25 209 THR A N 1
ATOM 1569 C CA . THR A 1 209 ? -1.764 21.442 -1.496 1.00 97.25 209 THR A CA 1
ATOM 1570 C C . THR A 1 209 ? -3.199 20.998 -1.773 1.00 97.25 209 THR A C 1
ATOM 1572 O O . THR A 1 209 ? -4.113 21.818 -1.736 1.00 97.25 209 THR A O 1
ATOM 1575 N N . ALA A 1 210 ? -3.433 19.692 -1.936 1.00 96.62 210 ALA A N 1
ATOM 1576 C CA . ALA A 1 210 ? -4.777 19.159 -2.144 1.00 96.62 210 ALA A CA 1
ATOM 1577 C C . ALA A 1 210 ? -5.718 19.432 -0.957 1.00 96.62 210 ALA A C 1
ATOM 1579 O O . ALA A 1 210 ? -6.905 19.675 -1.166 1.00 96.62 210 ALA A O 1
ATOM 1580 N N . ALA A 1 211 ? -5.212 19.397 0.280 1.00 94.44 211 ALA A N 1
ATOM 1581 C CA . ALA A 1 211 ? -5.991 19.744 1.467 1.00 94.44 211 ALA A CA 1
ATOM 1582 C C . ALA A 1 211 ? -6.392 21.230 1.465 1.00 94.44 211 ALA A C 1
ATOM 1584 O O . ALA A 1 211 ? -7.562 21.546 1.671 1.00 94.44 211 ALA A O 1
ATOM 1585 N N . HIS A 1 212 ? -5.447 22.126 1.167 1.00 94.94 212 HIS A N 1
ATOM 1586 C CA . HIS A 1 212 ? -5.685 23.569 1.074 1.00 94.94 212 HIS A CA 1
ATOM 1587 C C . HIS A 1 212 ? -6.691 23.926 -0.034 1.00 94.94 212 HIS A C 1
ATOM 1589 O O . HIS A 1 212 ? -7.544 24.789 0.145 1.00 94.94 212 HIS A O 1
ATOM 1595 N N . GLU A 1 213 ? -6.639 23.226 -1.167 1.00 96.81 213 GLU A N 1
ATOM 1596 C CA . GLU A 1 213 ? -7.573 23.395 -2.289 1.00 96.81 213 GLU A CA 1
ATOM 1597 C C . GLU A 1 213 ? -8.952 22.744 -2.053 1.00 96.81 213 GLU A C 1
ATOM 1599 O O . GLU A 1 213 ? -9.820 22.791 -2.925 1.00 96.81 213 GLU A O 1
ATOM 1604 N N . GLY A 1 214 ? -9.176 22.093 -0.905 1.00 94.88 214 GLY A N 1
ATOM 1605 C CA . GLY A 1 214 ? -10.419 21.368 -0.622 1.00 94.88 214 GLY A CA 1
ATOM 1606 C C . GLY A 1 214 ? -10.605 20.097 -1.466 1.00 94.88 214 GLY A C 1
ATOM 1607 O O . GLY A 1 214 ? -11.695 19.520 -1.513 1.00 94.88 214 GLY A O 1
ATOM 1608 N N . ALA A 1 215 ? -9.550 19.608 -2.121 1.00 96.06 215 ALA A N 1
ATOM 1609 C CA . ALA A 1 215 ? -9.556 18.422 -2.968 1.00 96.06 215 ALA A CA 1
ATOM 1610 C C . ALA A 1 215 ? -9.440 17.124 -2.139 1.00 96.06 215 ALA A C 1
ATOM 1612 O O . ALA A 1 215 ? -8.513 16.325 -2.308 1.00 96.06 215 ALA A O 1
ATOM 1613 N N . ALA A 1 216 ? -10.427 16.863 -1.273 1.00 93.69 216 ALA A N 1
ATOM 1614 C CA . ALA A 1 216 ? -10.412 15.769 -0.289 1.00 93.69 216 ALA A CA 1
ATOM 1615 C C . ALA A 1 216 ? -10.098 14.379 -0.884 1.00 93.69 216 ALA A C 1
ATOM 1617 O O . ALA A 1 216 ? -9.423 13.552 -0.267 1.00 93.69 216 ALA A O 1
ATOM 1618 N N . ARG A 1 217 ? -10.559 14.098 -2.111 1.00 92.88 217 ARG A N 1
ATOM 1619 C CA . ARG A 1 217 ? -10.258 12.829 -2.794 1.00 92.88 217 ARG A CA 1
ATOM 1620 C C . ARG A 1 217 ? -8.780 12.705 -3.172 1.00 92.88 217 ARG A C 1
ATOM 1622 O O . ARG A 1 217 ? -8.226 11.613 -3.054 1.00 92.88 217 ARG A O 1
ATOM 1629 N N . ALA A 1 218 ? -8.165 13.788 -3.641 1.00 94.19 218 ALA A N 1
ATOM 1630 C CA . ALA A 1 218 ? -6.749 13.811 -3.991 1.00 94.19 218 ALA A CA 1
ATOM 1631 C C . ALA A 1 218 ? -5.882 13.716 -2.729 1.00 94.19 218 ALA A C 1
ATOM 1633 O O . ALA A 1 218 ? -4.977 12.886 -2.688 1.00 94.19 218 ALA A O 1
ATOM 1634 N N . GLN A 1 219 ? -6.239 14.453 -1.671 1.00 95.56 219 GLN A N 1
ATOM 1635 C CA . GLN A 1 219 ? -5.589 14.365 -0.361 1.00 95.56 219 GLN A CA 1
ATOM 1636 C C . GLN A 1 219 ? -5.583 12.923 0.172 1.00 95.56 219 GLN A C 1
ATOM 1638 O O . GLN A 1 219 ? -4.526 12.382 0.486 1.00 95.56 219 GLN A O 1
ATOM 1643 N N . ARG A 1 220 ? -6.746 12.251 0.207 1.00 94.69 220 ARG A N 1
ATOM 1644 C CA . ARG A 1 220 ? -6.841 10.851 0.666 1.00 94.69 220 ARG A CA 1
ATOM 1645 C C . ARG A 1 220 ? -5.992 9.897 -0.170 1.00 94.69 220 ARG A C 1
ATOM 1647 O O . ARG A 1 220 ? -5.379 8.988 0.384 1.00 94.69 220 ARG A O 1
ATOM 1654 N N . ARG A 1 221 ? -5.951 10.095 -1.491 1.00 94.69 221 ARG A N 1
ATOM 1655 C CA . ARG A 1 221 ? -5.120 9.286 -2.393 1.00 94.69 221 ARG A CA 1
ATOM 1656 C C . ARG A 1 221 ? -3.633 9.436 -2.058 1.00 94.69 221 ARG A C 1
ATOM 1658 O O . ARG A 1 221 ? -2.944 8.427 -1.956 1.00 94.69 221 ARG A O 1
ATOM 1665 N N . LEU A 1 222 ? -3.167 10.667 -1.865 1.00 96.94 222 LEU A N 1
ATOM 1666 C CA . LEU A 1 222 ? -1.766 10.964 -1.561 1.00 96.94 222 LEU A CA 1
ATOM 1667 C C . LEU A 1 222 ? -1.368 10.449 -0.170 1.00 96.94 222 LEU A C 1
ATOM 1669 O O . LEU A 1 222 ? -0.315 9.839 -0.030 1.00 96.94 222 LEU A O 1
ATOM 1673 N N . ALA A 1 223 ? -2.249 10.554 0.828 1.00 97.38 223 ALA A N 1
ATOM 1674 C CA . ALA A 1 223 ? -2.045 9.932 2.140 1.00 97.38 223 ALA A CA 1
ATOM 1675 C C . ALA A 1 223 ? -1.892 8.397 2.048 1.00 97.38 223 ALA A C 1
ATOM 1677 O O . ALA A 1 223 ? -1.046 7.801 2.714 1.00 97.38 223 ALA A O 1
ATOM 1678 N N . GLN A 1 224 ? -2.675 7.737 1.187 1.00 97.38 224 GLN A N 1
ATOM 1679 C CA . GLN A 1 224 ? -2.533 6.296 0.924 1.00 97.38 224 GLN A CA 1
ATOM 1680 C C . GLN A 1 224 ? -1.209 5.959 0.234 1.00 97.38 224 GLN A C 1
ATOM 1682 O O . GLN A 1 224 ? -0.619 4.922 0.528 1.00 97.38 224 GLN A O 1
ATOM 1687 N N . GLU A 1 225 ? -0.739 6.815 -0.670 1.00 97.75 225 GLU A N 1
ATOM 1688 C CA . GLU A 1 225 ? 0.564 6.659 -1.322 1.00 97.75 225 GLU A CA 1
ATOM 1689 C C . GLU A 1 225 ? 1.712 6.848 -0.323 1.00 97.75 225 GLU A C 1
ATOM 1691 O O . GLU A 1 225 ? 2.616 6.019 -0.305 1.00 97.75 225 GLU A O 1
ATOM 1696 N N . LEU A 1 226 ? 1.630 7.822 0.587 1.00 98.12 226 LEU A N 1
ATOM 1697 C CA . LEU A 1 226 ? 2.582 7.997 1.692 1.00 98.12 226 LEU A CA 1
ATOM 1698 C C . LEU A 1 226 ? 2.649 6.759 2.597 1.00 98.12 226 LEU A C 1
ATOM 1700 O O . LEU A 1 226 ? 3.730 6.236 2.876 1.00 98.12 226 LEU A O 1
ATOM 1704 N N . LEU A 1 227 ? 1.494 6.214 2.993 1.00 98.25 227 LEU A N 1
ATOM 1705 C CA . LEU A 1 227 ? 1.452 4.990 3.795 1.00 98.25 227 LEU A CA 1
ATOM 1706 C C . LEU A 1 227 ? 1.997 3.771 3.029 1.00 98.25 227 LEU A C 1
ATOM 1708 O O . LEU A 1 227 ? 2.682 2.933 3.616 1.00 98.25 227 LEU A O 1
ATOM 1712 N N . MET A 1 228 ? 1.739 3.672 1.720 1.00 97.94 228 MET A N 1
ATOM 1713 C CA . MET A 1 228 ? 2.327 2.642 0.856 1.00 97.94 228 MET A CA 1
ATOM 1714 C C . MET A 1 228 ? 3.854 2.781 0.782 1.00 97.94 228 MET A C 1
ATOM 1716 O O . MET A 1 228 ? 4.555 1.782 0.910 1.00 97.94 228 MET A O 1
ATOM 1720 N N . VAL A 1 229 ? 4.379 3.993 0.608 1.00 97.50 229 VAL A N 1
ATOM 1721 C CA . VAL A 1 229 ? 5.824 4.269 0.561 1.00 97.50 229 VAL A CA 1
ATOM 1722 C C . VAL A 1 229 ? 6.499 3.894 1.882 1.00 97.50 229 VAL A C 1
ATOM 1724 O O . VAL A 1 229 ? 7.534 3.229 1.882 1.00 97.50 229 VAL A O 1
ATOM 1727 N N . ARG A 1 230 ? 5.870 4.201 3.019 1.00 97.88 230 ARG A N 1
ATOM 1728 C CA . ARG A 1 230 ? 6.366 3.772 4.333 1.00 97.88 230 ARG A CA 1
ATOM 1729 C C . ARG A 1 230 ? 6.340 2.252 4.505 1.00 97.88 230 ARG A C 1
ATOM 1731 O O . ARG A 1 230 ? 7.274 1.668 5.042 1.00 97.88 230 ARG A O 1
ATOM 1738 N N . LEU A 1 231 ? 5.307 1.583 4.004 1.00 97.50 231 LEU A N 1
ATOM 1739 C CA . LEU A 1 231 ? 5.220 0.121 3.997 1.00 97.50 231 LEU A CA 1
ATOM 1740 C C . LEU A 1 231 ? 6.321 -0.511 3.131 1.00 97.50 231 LEU A C 1
ATOM 1742 O O . LEU A 1 231 ? 6.881 -1.541 3.501 1.00 97.50 231 LEU A O 1
ATOM 1746 N N . MET A 1 232 ? 6.680 0.121 2.013 1.00 96.88 232 MET A N 1
ATOM 1747 C CA . MET A 1 232 ? 7.829 -0.291 1.205 1.00 96.88 232 MET A CA 1
ATOM 1748 C C . MET A 1 232 ? 9.139 -0.182 1.995 1.00 96.88 232 MET A C 1
ATOM 1750 O O . MET A 1 232 ? 9.957 -1.095 1.920 1.00 96.88 232 MET A O 1
ATOM 1754 N N . ALA A 1 233 ? 9.314 0.868 2.804 1.00 97.31 233 ALA A N 1
ATOM 1755 C CA . ALA A 1 233 ? 10.460 0.990 3.708 1.00 97.31 233 ALA A CA 1
ATOM 1756 C C . ALA A 1 233 ? 10.499 -0.137 4.758 1.00 97.31 233 ALA A C 1
ATOM 1758 O O . ALA A 1 233 ? 11.556 -0.731 4.963 1.00 97.31 233 ALA A O 1
ATOM 1759 N N . VAL A 1 234 ? 9.349 -0.514 5.341 1.00 97.69 234 VAL A N 1
ATOM 1760 C CA . VAL A 1 234 ? 9.246 -1.692 6.232 1.00 97.69 234 VAL A CA 1
ATOM 1761 C C . VAL A 1 234 ? 9.718 -2.962 5.520 1.00 97.69 234 VAL A C 1
ATOM 1763 O O . VAL A 1 234 ? 10.510 -3.730 6.061 1.00 97.69 234 VAL A O 1
ATOM 1766 N N . ALA A 1 235 ? 9.248 -3.185 4.293 1.00 96.00 235 ALA A N 1
ATOM 1767 C CA . ALA A 1 235 ? 9.585 -4.372 3.515 1.00 96.00 235 ALA A CA 1
ATOM 1768 C C . ALA A 1 235 ? 11.080 -4.436 3.157 1.00 96.00 235 ALA A C 1
ATOM 1770 O O . ALA A 1 235 ? 11.687 -5.501 3.251 1.00 96.00 235 ALA A O 1
ATOM 1771 N N . VAL A 1 236 ? 11.687 -3.297 2.807 1.00 95.06 236 VAL A N 1
ATOM 1772 C CA . VAL A 1 236 ? 13.136 -3.177 2.577 1.00 95.06 236 VAL A CA 1
ATOM 1773 C C . VAL A 1 236 ? 13.917 -3.467 3.853 1.00 95.06 236 VAL A C 1
ATOM 1775 O O . VAL A 1 236 ? 14.859 -4.256 3.819 1.00 95.06 236 VAL A O 1
ATOM 1778 N N . GLN A 1 237 ? 13.505 -2.887 4.981 1.00 96.06 237 GLN A N 1
ATOM 1779 C CA . GLN A 1 237 ? 14.145 -3.114 6.274 1.00 96.06 237 GLN A CA 1
ATOM 1780 C C . GLN A 1 237 ? 14.102 -4.589 6.689 1.00 96.06 237 GLN A C 1
ATOM 1782 O O . GLN A 1 237 ? 15.094 -5.131 7.168 1.00 96.06 237 GLN A O 1
ATOM 1787 N N . ALA A 1 238 ? 12.964 -5.246 6.467 1.00 94.62 238 ALA A N 1
ATOM 1788 C CA . ALA A 1 238 ? 12.768 -6.665 6.744 1.00 94.62 238 ALA A CA 1
ATOM 1789 C C . ALA A 1 238 ? 13.282 -7.595 5.625 1.00 94.62 238 ALA A C 1
ATOM 1791 O O . ALA A 1 238 ? 13.180 -8.813 5.768 1.00 94.62 238 ALA A O 1
ATOM 1792 N N . GLN A 1 239 ? 13.814 -7.043 4.527 1.00 92.69 239 GLN A N 1
ATOM 1793 C CA . GLN A 1 239 ? 14.309 -7.771 3.351 1.00 92.69 239 GLN A CA 1
ATOM 1794 C C . GLN A 1 239 ? 13.317 -8.814 2.814 1.00 92.69 239 GLN A C 1
ATOM 1796 O O . GLN A 1 239 ? 13.665 -9.958 2.517 1.00 92.69 239 GLN A O 1
ATOM 1801 N N . VAL A 1 240 ? 12.051 -8.423 2.705 1.00 91.94 240 VAL A N 1
ATOM 1802 C CA . VAL A 1 240 ? 10.953 -9.315 2.331 1.00 91.94 240 VAL A CA 1
ATOM 1803 C C . VAL A 1 240 ? 10.082 -8.661 1.269 1.00 91.94 240 VAL A C 1
ATOM 1805 O O . VAL A 1 240 ? 9.852 -7.454 1.284 1.00 91.94 240 VAL A O 1
ATOM 1808 N N . VAL A 1 241 ? 9.549 -9.463 0.345 1.00 91.12 241 VAL A N 1
ATOM 1809 C CA . VAL A 1 241 ? 8.532 -8.977 -0.595 1.00 91.12 241 VAL A CA 1
ATOM 1810 C C . VAL A 1 241 ? 7.312 -8.509 0.211 1.00 91.12 241 VAL A C 1
ATOM 1812 O O . VAL A 1 241 ? 6.815 -9.283 1.037 1.00 91.12 241 VAL A O 1
ATOM 1815 N N . PRO A 1 242 ? 6.788 -7.290 -0.014 1.00 92.69 242 PRO A N 1
ATOM 1816 C CA . PRO A 1 242 ? 5.711 -6.740 0.797 1.00 92.69 242 PRO A CA 1
ATOM 1817 C C . PRO A 1 242 ? 4.502 -7.677 0.969 1.00 92.69 242 PRO A C 1
ATOM 1819 O O . PRO A 1 242 ? 4.051 -7.902 2.093 1.00 92.69 242 PRO A O 1
ATOM 1822 N N . SER A 1 243 ? 4.011 -8.310 -0.102 1.00 91.00 243 SER A N 1
ATOM 1823 C CA . SER A 1 243 ? 2.879 -9.244 -0.044 1.00 91.00 243 SER A CA 1
ATOM 1824 C C . SER A 1 243 ? 3.155 -10.524 0.735 1.00 91.00 243 SER A C 1
ATOM 1826 O O . SER A 1 243 ? 2.210 -11.248 1.029 1.00 91.00 243 SER A O 1
ATOM 1828 N N . ALA A 1 244 ? 4.413 -10.852 1.028 1.00 90.38 244 ALA A N 1
ATOM 1829 C CA . ALA A 1 244 ? 4.775 -12.008 1.840 1.00 90.38 244 ALA A CA 1
ATOM 1830 C C . ALA A 1 244 ? 4.792 -11.681 3.342 1.00 90.38 244 ALA A C 1
ATOM 1832 O O . ALA A 1 244 ? 4.771 -12.603 4.162 1.00 90.38 244 ALA A O 1
ATOM 1833 N N . MET A 1 245 ? 4.771 -10.395 3.721 1.00 91.50 245 MET A N 1
ATOM 1834 C CA . MET A 1 245 ? 4.754 -9.987 5.125 1.00 91.50 245 MET A CA 1
ATOM 1835 C C . MET A 1 245 ? 3.516 -10.545 5.839 1.00 91.50 245 MET A C 1
ATOM 1837 O O . MET A 1 245 ? 2.399 -10.396 5.328 1.00 91.50 245 MET A O 1
ATOM 1841 N N . PRO A 1 246 ? 3.656 -11.150 7.034 1.00 88.94 246 PRO A N 1
ATOM 1842 C CA . PRO A 1 246 ? 2.528 -11.699 7.785 1.00 88.94 246 PRO A CA 1
ATOM 1843 C C . PRO A 1 246 ? 1.385 -10.705 8.010 1.00 88.94 246 PRO A C 1
ATOM 1845 O O . PRO A 1 246 ? 0.230 -11.121 8.026 1.00 88.94 246 PRO A O 1
ATOM 1848 N N . GLN A 1 247 ? 1.707 -9.417 8.132 1.00 91.12 247 GLN A N 1
ATOM 1849 C CA . GLN A 1 247 ? 0.785 -8.307 8.366 1.00 91.12 247 GLN A CA 1
ATOM 1850 C C . GLN A 1 247 ? 0.036 -7.852 7.103 1.00 91.12 247 GLN A C 1
ATOM 1852 O O . GLN A 1 247 ? -0.960 -7.146 7.214 1.00 91.12 247 GLN A O 1
ATOM 1857 N N . LEU A 1 248 ? 0.480 -8.253 5.907 1.00 91.50 248 LEU A N 1
ATOM 1858 C CA . LEU A 1 248 ? -0.127 -7.837 4.637 1.00 91.50 248 LEU A CA 1
ATOM 1859 C C . LEU A 1 248 ? -0.672 -8.984 3.807 1.00 91.50 248 LEU A C 1
ATOM 1861 O O . LEU A 1 248 ? -1.671 -8.802 3.115 1.00 91.50 248 LEU A O 1
ATOM 1865 N N . ARG A 1 249 ? -0.043 -10.162 3.862 1.00 90.06 249 ARG A N 1
ATOM 1866 C CA . ARG A 1 249 ? -0.370 -11.293 2.983 1.00 90.06 249 ARG A CA 1
ATOM 1867 C C . ARG A 1 249 ? -1.832 -11.723 3.061 1.00 90.06 249 ARG A C 1
ATOM 1869 O O . ARG A 1 249 ? -2.380 -12.227 2.090 1.00 90.06 249 ARG A O 1
ATOM 1876 N N . PHE A 1 250 ? -2.478 -11.494 4.202 1.00 87.50 250 PHE A N 1
ATOM 1877 C CA . PHE A 1 250 ? -3.886 -11.825 4.409 1.00 87.50 250 PHE A CA 1
ATOM 1878 C C . PHE A 1 250 ? -4.860 -10.773 3.878 1.00 87.50 250 PHE A C 1
ATOM 1880 O O . PHE A 1 250 ? -6.034 -11.088 3.691 1.00 87.50 250 PHE A O 1
ATOM 1887 N N . LEU A 1 251 ? -4.396 -9.544 3.648 1.00 90.94 251 LEU A N 1
ATOM 1888 C CA . LEU A 1 251 ? -5.232 -8.456 3.171 1.00 90.94 251 LEU A CA 1
ATOM 1889 C C . LEU A 1 251 ? -5.536 -8.669 1.692 1.00 90.94 251 LEU A C 1
ATOM 1891 O O . LEU A 1 251 ? -4.633 -8.778 0.856 1.00 90.94 251 LEU A O 1
ATOM 1895 N N . SER A 1 252 ? -6.821 -8.677 1.358 1.00 90.81 252 SER A N 1
ATOM 1896 C CA . SER A 1 252 ? -7.254 -8.436 -0.011 1.00 90.81 252 SER A CA 1
ATOM 1897 C C . SER A 1 252 ? -7.210 -6.943 -0.314 1.00 90.81 252 SER A C 1
ATOM 1899 O O . SER A 1 252 ? -7.486 -6.108 0.546 1.00 90.81 252 SER A O 1
ATOM 1901 N N . GLY A 1 253 ? -6.886 -6.601 -1.554 1.00 91.94 253 GLY A N 1
ATOM 1902 C CA . GLY A 1 253 ? -6.904 -5.234 -2.050 1.00 91.94 253 GLY A CA 1
ATOM 1903 C C . GLY A 1 253 ? -7.772 -5.119 -3.290 1.00 91.94 253 GLY A C 1
ATOM 1904 O O . GLY A 1 253 ? -7.715 -5.961 -4.184 1.00 91.94 253 GLY A O 1
ATOM 1905 N N . ARG A 1 254 ? -8.548 -4.047 -3.385 1.00 91.88 254 ARG A N 1
ATOM 1906 C CA . ARG A 1 254 ? -9.253 -3.646 -4.597 1.00 91.88 254 ARG A CA 1
ATOM 1907 C C . ARG A 1 254 ? -8.859 -2.219 -4.937 1.00 91.88 254 ARG A C 1
ATOM 1909 O O . ARG A 1 254 ? -8.958 -1.320 -4.111 1.00 91.88 254 ARG A O 1
ATOM 1916 N N . ILE A 1 255 ? -8.435 -2.001 -6.175 1.00 92.31 255 ILE A N 1
ATOM 1917 C CA . ILE A 1 255 ? -8.084 -0.671 -6.667 1.00 92.31 255 ILE A CA 1
ATOM 1918 C C . ILE A 1 255 ? -8.892 -0.373 -7.918 1.00 92.31 255 ILE A C 1
ATOM 1920 O O . ILE A 1 255 ? -8.864 -1.125 -8.891 1.00 92.31 255 ILE A O 1
ATOM 1924 N N . ALA A 1 256 ? -9.638 0.727 -7.872 1.00 92.00 256 ALA A N 1
ATOM 1925 C CA . ALA A 1 256 ? -10.177 1.347 -9.067 1.00 92.00 256 ALA A CA 1
ATOM 1926 C C . ALA A 1 256 ? -9.137 2.334 -9.601 1.00 92.00 256 ALA A C 1
ATOM 1928 O O . ALA A 1 256 ? -8.634 3.155 -8.833 1.00 92.00 256 ALA A O 1
ATOM 1929 N N . TYR A 1 257 ? -8.821 2.253 -10.889 1.00 90.50 257 TYR A N 1
ATOM 1930 C CA . TYR A 1 257 ? -7.752 3.042 -11.497 1.00 90.50 257 TYR A CA 1
ATOM 1931 C C . TYR A 1 257 ? -8.100 3.460 -12.923 1.00 90.50 257 TYR A C 1
ATOM 1933 O O . TYR A 1 257 ? -8.899 2.803 -13.596 1.00 90.50 257 TYR A O 1
ATOM 1941 N N . ALA A 1 258 ? -7.468 4.541 -13.375 1.00 92.50 258 ALA A N 1
ATOM 1942 C CA . ALA A 1 258 ? -7.373 4.877 -14.785 1.00 92.50 258 ALA A CA 1
ATOM 1943 C C . ALA A 1 258 ? -6.054 4.311 -15.340 1.00 92.50 258 ALA A C 1
ATOM 1945 O O . ALA A 1 258 ? -4.999 4.580 -14.764 1.00 92.50 258 ALA A O 1
ATOM 1946 N N . PRO A 1 259 ? -6.058 3.540 -16.441 1.00 92.44 259 PRO A N 1
ATOM 1947 C CA . PRO A 1 259 ? -4.826 3.016 -17.039 1.00 92.44 259 PRO A CA 1
ATOM 1948 C C . PRO A 1 259 ? -3.791 4.102 -17.355 1.00 92.44 259 PRO A C 1
ATOM 1950 O O . PRO A 1 259 ? -2.603 3.872 -17.158 1.00 92.44 259 PRO A O 1
ATOM 1953 N N . ALA A 1 260 ? -4.250 5.293 -17.755 1.00 91.00 260 ALA A N 1
ATOM 1954 C CA . ALA A 1 260 ? -3.400 6.459 -17.982 1.00 91.00 260 ALA A CA 1
ATOM 1955 C C . ALA A 1 260 ? -2.691 6.954 -16.703 1.00 91.00 260 ALA A C 1
ATOM 1957 O O . ALA A 1 260 ? -1.526 7.332 -16.767 1.00 91.00 260 ALA A O 1
ATOM 1958 N N . GLU A 1 261 ? -3.361 6.911 -15.542 1.00 91.75 261 GLU A N 1
ATOM 1959 C CA . GLU A 1 261 ? -2.764 7.257 -14.238 1.00 91.75 261 GLU A CA 1
ATOM 1960 C C . GLU A 1 261 ? -1.680 6.240 -13.860 1.00 91.75 261 GLU A C 1
ATOM 1962 O O . GLU A 1 261 ? -0.587 6.631 -13.446 1.00 91.75 261 GLU A O 1
ATOM 1967 N N . LEU A 1 262 ? -1.947 4.945 -14.094 1.00 93.19 262 LEU A N 1
ATOM 1968 C CA . LEU A 1 262 ? -0.960 3.890 -13.868 1.00 93.19 262 LEU A CA 1
ATOM 1969 C C . LEU A 1 262 ? 0.265 4.065 -14.765 1.00 93.19 262 LEU A C 1
ATOM 1971 O O . LEU A 1 262 ? 1.378 4.044 -14.268 1.00 93.19 262 LEU A O 1
ATOM 1975 N N . SER A 1 263 ? 0.093 4.310 -16.063 1.00 93.50 263 SER A N 1
ATOM 1976 C CA . SER A 1 263 ? 1.222 4.532 -16.978 1.00 93.50 263 SER A CA 1
ATOM 1977 C C . SER A 1 263 ? 1.878 5.913 -16.879 1.00 93.50 263 SER A C 1
ATOM 1979 O O . SER A 1 263 ? 2.793 6.192 -17.647 1.00 93.50 263 SER A O 1
ATOM 1981 N N . GLY A 1 264 ? 1.374 6.787 -16.008 1.00 94.56 264 GLY A N 1
ATOM 1982 C CA . GLY A 1 264 ? 1.859 8.149 -15.807 1.00 94.56 264 GLY A CA 1
ATOM 1983 C C . GLY A 1 264 ? 2.404 8.328 -14.396 1.00 94.56 264 GLY A C 1
ATOM 1984 O O . GLY A 1 264 ? 3.426 7.746 -14.039 1.00 94.56 264 GLY A O 1
ATOM 1985 N N . ALA A 1 265 ? 1.705 9.121 -13.580 1.00 93.31 265 ALA A N 1
ATOM 1986 C CA . ALA A 1 265 ? 2.158 9.511 -12.245 1.00 93.31 265 ALA A CA 1
ATOM 1987 C C . ALA A 1 265 ? 2.484 8.316 -11.329 1.00 93.31 265 ALA A C 1
ATOM 1989 O O . ALA A 1 265 ? 3.495 8.342 -10.631 1.00 93.31 265 ALA A O 1
ATOM 1990 N N . THR A 1 266 ? 1.682 7.243 -11.346 1.00 95.38 266 THR A N 1
ATOM 1991 C CA . THR A 1 266 ? 1.942 6.077 -10.483 1.00 95.38 266 THR A CA 1
ATOM 1992 C C . THR A 1 266 ? 3.165 5.279 -10.940 1.00 95.38 266 THR A C 1
ATOM 1994 O O . THR A 1 266 ? 3.907 4.777 -10.098 1.00 95.38 266 THR A O 1
ATOM 1997 N N . LEU A 1 267 ? 3.392 5.139 -12.251 1.00 96.69 267 LEU A N 1
ATOM 1998 C CA . LEU A 1 267 ? 4.611 4.514 -12.773 1.00 96.69 267 LEU A CA 1
ATOM 1999 C C . LEU A 1 267 ? 5.840 5.365 -12.452 1.00 96.69 267 LEU A C 1
ATOM 2001 O O . LEU A 1 267 ? 6.838 4.831 -11.984 1.00 96.69 267 LEU A O 1
ATOM 2005 N N . HIS A 1 268 ? 5.743 6.682 -12.616 1.00 96.62 268 HIS A N 1
ATOM 2006 C CA . HIS A 1 268 ? 6.833 7.586 -12.271 1.00 96.62 268 HIS A CA 1
ATOM 2007 C C . HIS A 1 268 ? 7.204 7.499 -10.780 1.00 96.62 268 HIS A C 1
ATOM 2009 O O . HIS A 1 268 ? 8.383 7.417 -10.433 1.00 96.62 268 HIS A O 1
ATOM 2015 N N . LEU A 1 269 ? 6.204 7.437 -9.890 1.00 97.00 269 LEU A N 1
ATOM 2016 C CA . LEU A 1 269 ? 6.429 7.189 -8.465 1.00 97.00 269 LEU A CA 1
ATOM 2017 C C . LEU A 1 269 ? 7.142 5.846 -8.234 1.00 97.00 269 LEU A C 1
ATOM 2019 O O . LEU A 1 269 ? 8.108 5.795 -7.474 1.00 97.00 269 LEU A O 1
ATOM 2023 N N . TYR A 1 270 ? 6.705 4.774 -8.903 1.00 97.44 270 TYR A N 1
ATOM 2024 C CA . TYR A 1 270 ? 7.369 3.470 -8.819 1.00 97.44 270 TYR A CA 1
ATOM 2025 C C . TYR A 1 270 ? 8.830 3.534 -9.255 1.00 97.44 270 TYR A C 1
ATOM 2027 O O . TYR A 1 270 ? 9.681 3.009 -8.552 1.00 97.44 270 TYR A O 1
ATOM 2035 N N . GLU A 1 271 ? 9.136 4.169 -10.384 1.00 96.44 271 GLU A N 1
ATOM 2036 C CA . GLU A 1 271 ? 10.502 4.260 -10.909 1.00 96.44 271 GLU A CA 1
ATOM 2037 C C . GLU A 1 271 ? 11.423 4.996 -9.936 1.00 96.44 271 GLU A C 1
ATOM 2039 O O . GLU A 1 271 ? 12.499 4.490 -9.608 1.00 96.44 271 GLU A O 1
ATOM 2044 N N . ARG A 1 272 ? 10.960 6.133 -9.398 1.00 97.12 272 ARG A N 1
ATOM 2045 C CA . ARG A 1 272 ? 11.685 6.891 -8.371 1.00 97.12 272 ARG A CA 1
ATOM 2046 C C . ARG A 1 272 ? 11.930 6.051 -7.117 1.00 97.12 272 ARG A C 1
ATOM 2048 O O . ARG A 1 272 ? 13.056 6.003 -6.627 1.00 97.12 272 ARG A O 1
ATOM 2055 N N . LEU A 1 273 ? 10.903 5.364 -6.610 1.00 96.56 273 LEU A N 1
ATOM 2056 C CA . LEU A 1 273 ? 11.019 4.508 -5.422 1.00 96.56 273 LEU A CA 1
ATOM 2057 C C . LEU A 1 273 ? 11.934 3.311 -5.664 1.00 96.56 273 LEU A C 1
ATOM 2059 O O . LEU A 1 273 ? 12.761 2.983 -4.817 1.00 96.56 273 LEU A O 1
ATOM 2063 N N . ALA A 1 274 ? 11.786 2.654 -6.810 1.00 94.62 274 ALA A N 1
ATOM 2064 C CA . ALA A 1 274 ? 12.549 1.473 -7.161 1.00 94.62 274 ALA A CA 1
ATOM 2065 C C . ALA A 1 274 ? 14.038 1.797 -7.292 1.00 94.62 274 ALA A C 1
ATOM 2067 O O . ALA A 1 274 ? 14.863 1.023 -6.804 1.00 94.62 274 ALA A O 1
ATOM 2068 N N . GLN A 1 275 ? 14.364 2.973 -7.835 1.00 94.25 275 GLN A N 1
ATOM 2069 C CA . GLN A 1 275 ? 15.725 3.490 -7.885 1.00 94.25 275 GLN A CA 1
ATOM 2070 C C . GLN A 1 275 ? 16.241 3.871 -6.492 1.00 94.25 275 GLN A C 1
ATOM 2072 O O . GLN A 1 275 ? 17.325 3.432 -6.106 1.00 94.25 275 GLN A O 1
ATOM 2077 N N . ALA A 1 276 ? 15.468 4.647 -5.723 1.00 96.00 276 ALA A N 1
ATOM 2078 C CA . ALA A 1 276 ? 15.868 5.113 -4.395 1.00 96.00 276 ALA A CA 1
ATOM 2079 C C . ALA A 1 276 ? 16.131 3.945 -3.435 1.00 96.00 276 ALA A C 1
ATOM 2081 O O . ALA A 1 276 ? 17.144 3.924 -2.741 1.00 96.00 276 ALA A O 1
ATOM 2082 N N . LEU A 1 277 ? 15.249 2.945 -3.422 1.00 94.44 277 LEU A N 1
ATOM 2083 C CA . LEU A 1 277 ? 15.327 1.792 -2.523 1.00 94.44 277 LEU A CA 1
ATOM 2084 C C . LEU A 1 277 ? 16.078 0.594 -3.126 1.00 94.44 277 LEU A C 1
ATOM 2086 O O . LEU A 1 277 ? 16.281 -0.404 -2.439 1.00 94.44 277 LEU A O 1
ATOM 2090 N N . ARG A 1 278 ? 16.478 0.667 -4.403 1.00 91.94 278 ARG A N 1
ATOM 2091 C CA . ARG A 1 278 ? 17.093 -0.433 -5.173 1.00 91.94 278 ARG A CA 1
ATOM 2092 C C . ARG A 1 278 ? 16.255 -1.719 -5.172 1.00 91.94 278 ARG A C 1
ATOM 2094 O O . ARG A 1 278 ? 16.788 -2.821 -5.063 1.00 91.94 278 ARG A O 1
ATOM 2101 N N . VAL A 1 279 ? 14.936 -1.587 -5.322 1.00 89.44 279 VAL A N 1
ATOM 2102 C CA . VAL A 1 279 ? 13.984 -2.709 -5.184 1.00 89.44 279 VAL A CA 1
ATOM 2103 C C . VAL A 1 279 ? 13.483 -3.298 -6.500 1.00 89.44 279 VAL A C 1
ATOM 2105 O O . VAL A 1 279 ? 12.621 -4.168 -6.453 1.00 89.44 279 VAL A O 1
ATOM 2108 N N . HIS A 1 280 ? 14.012 -2.907 -7.665 1.00 85.06 280 HIS A N 1
ATOM 2109 C CA . HIS A 1 280 ? 13.543 -3.398 -8.979 1.00 85.06 280 HIS A CA 1
ATOM 2110 C C . HIS A 1 280 ? 13.444 -4.934 -9.089 1.00 85.06 280 HIS A C 1
ATOM 2112 O O . HIS A 1 280 ? 12.635 -5.462 -9.853 1.00 85.06 280 HIS A O 1
ATOM 2118 N N . THR A 1 281 ? 14.269 -5.654 -8.329 1.00 82.94 281 THR A N 1
ATOM 2119 C CA . THR A 1 281 ? 14.371 -7.118 -8.342 1.00 82.94 281 THR A CA 1
ATOM 2120 C C . THR A 1 281 ? 13.593 -7.799 -7.212 1.00 82.94 281 THR A C 1
ATOM 2122 O O . THR A 1 281 ? 13.347 -8.997 -7.286 1.00 82.94 281 THR A O 1
ATOM 2125 N N . MET A 1 282 ? 13.161 -7.044 -6.196 1.00 85.00 282 MET A N 1
ATOM 2126 C CA . MET A 1 282 ? 12.367 -7.543 -5.064 1.00 85.00 282 MET A CA 1
ATOM 2127 C C . MET A 1 282 ? 10.892 -7.149 -5.182 1.00 85.00 282 MET A C 1
ATOM 2129 O O . MET A 1 282 ? 10.002 -7.934 -4.863 1.00 85.00 282 MET A O 1
ATOM 2133 N N . VAL A 1 283 ? 10.617 -5.929 -5.643 1.00 91.62 283 VAL A N 1
ATOM 2134 C CA . VAL A 1 283 ? 9.272 -5.371 -5.746 1.00 91.62 283 VAL A CA 1
ATOM 2135 C C . VAL A 1 283 ? 9.015 -4.938 -7.176 1.00 91.62 283 VAL A C 1
ATOM 2137 O O . VAL A 1 283 ? 9.456 -3.884 -7.619 1.00 91.62 283 VAL A O 1
ATOM 2140 N N . SER A 1 284 ? 8.273 -5.771 -7.903 1.00 93.56 284 SER A N 1
ATOM 2141 C CA . SER A 1 284 ? 7.778 -5.412 -9.233 1.00 93.56 284 SER A CA 1
ATOM 2142 C C . SER A 1 284 ? 6.713 -4.313 -9.166 1.00 93.56 284 SER A C 1
ATOM 2144 O O . SER A 1 284 ? 6.061 -4.118 -8.139 1.00 93.56 284 SER A O 1
ATOM 2146 N N . TYR A 1 285 ? 6.443 -3.658 -10.296 1.00 96.00 285 TYR A N 1
ATOM 2147 C CA . TYR A 1 285 ? 5.352 -2.687 -10.374 1.00 96.00 285 TYR A CA 1
ATOM 2148 C C . TYR A 1 285 ? 3.977 -3.312 -10.069 1.00 96.00 285 TYR A C 1
ATOM 2150 O O . TYR A 1 285 ? 3.168 -2.713 -9.364 1.00 96.00 285 TYR A O 1
ATOM 2158 N N . GLU A 1 286 ? 3.728 -4.554 -10.515 1.00 95.06 286 GLU A N 1
ATOM 2159 C CA . GLU A 1 286 ? 2.501 -5.302 -10.174 1.00 95.06 286 GLU A CA 1
ATOM 2160 C C . GLU A 1 286 ? 2.354 -5.487 -8.655 1.00 95.06 286 GLU A C 1
ATOM 2162 O O . GLU A 1 286 ? 1.251 -5.351 -8.123 1.00 95.06 286 GLU A O 1
ATOM 2167 N N . GLU A 1 287 ? 3.468 -5.745 -7.966 1.00 94.81 287 GLU A N 1
ATOM 2168 C CA . GLU A 1 287 ? 3.512 -5.908 -6.514 1.00 94.81 287 GLU A CA 1
ATOM 2169 C C . GLU A 1 287 ? 3.211 -4.585 -5.798 1.00 94.81 287 GLU A C 1
ATOM 2171 O O . GLU A 1 287 ? 2.314 -4.544 -4.956 1.00 94.81 287 GLU A O 1
ATOM 2176 N N . MET A 1 288 ? 3.849 -3.477 -6.200 1.00 96.25 288 MET A N 1
ATOM 2177 C CA . MET A 1 288 ? 3.557 -2.148 -5.645 1.00 96.25 288 MET A CA 1
ATOM 2178 C C . MET A 1 288 ? 2.073 -1.775 -5.803 1.00 96.25 288 MET A C 1
ATOM 2180 O O . MET A 1 288 ? 1.444 -1.310 -4.852 1.00 96.25 288 MET A O 1
ATOM 2184 N N . LEU A 1 289 ? 1.474 -2.032 -6.973 1.00 96.19 289 LEU A N 1
ATOM 2185 C CA . LEU A 1 289 ? 0.042 -1.802 -7.194 1.00 96.19 289 LEU A CA 1
ATOM 2186 C C . LEU A 1 289 ? -0.837 -2.676 -6.293 1.00 96.19 289 LEU A C 1
ATOM 2188 O O . LEU A 1 289 ? -1.873 -2.216 -5.807 1.00 96.19 289 LEU A O 1
ATOM 2192 N N . GLY A 1 290 ? -0.422 -3.917 -6.035 1.00 95.75 290 GLY A N 1
ATOM 2193 C CA . GLY A 1 290 ? -1.090 -4.798 -5.083 1.00 95.75 290 GLY A CA 1
ATOM 2194 C C . GLY A 1 290 ? -1.028 -4.275 -3.649 1.00 95.75 290 GLY A C 1
ATOM 2195 O O . GLY A 1 290 ? -2.011 -4.382 -2.913 1.00 95.75 290 GLY A O 1
ATOM 2196 N N . ILE A 1 291 ? 0.089 -3.671 -3.246 1.00 96.50 291 ILE A N 1
ATOM 2197 C CA . ILE A 1 291 ? 0.218 -3.010 -1.943 1.00 96.50 291 ILE A CA 1
ATOM 2198 C C . ILE A 1 291 ? -0.649 -1.763 -1.870 1.00 96.50 291 ILE A C 1
ATOM 2200 O O . ILE A 1 291 ? -1.416 -1.624 -0.917 1.00 96.50 291 ILE A O 1
ATOM 2204 N N . LEU A 1 292 ? -0.621 -0.909 -2.893 1.00 97.00 292 LEU A N 1
ATOM 2205 C CA . LEU A 1 292 ? -1.497 0.255 -2.957 1.00 97.00 292 LEU A CA 1
ATOM 2206 C C . LEU A 1 292 ? -2.968 -0.159 -2.860 1.00 97.00 292 LEU A C 1
ATOM 2208 O O . LEU A 1 292 ? -3.726 0.440 -2.106 1.00 97.00 292 LEU A O 1
ATOM 2212 N N . ALA A 1 293 ? -3.379 -1.220 -3.559 1.00 96.50 293 ALA A N 1
ATOM 2213 C CA . ALA A 1 293 ? -4.739 -1.743 -3.475 1.00 96.50 293 ALA A CA 1
ATOM 2214 C C . ALA A 1 293 ? -5.107 -2.185 -2.050 1.00 96.50 293 ALA A C 1
ATOM 2216 O O . ALA A 1 293 ? -6.214 -1.899 -1.588 1.00 96.50 293 ALA A O 1
ATOM 2217 N N . ARG A 1 294 ? -4.189 -2.852 -1.339 1.00 96.00 294 ARG A N 1
ATOM 2218 C CA . ARG A 1 294 ? -4.386 -3.264 0.060 1.00 96.00 294 ARG A CA 1
ATOM 2219 C C . ARG A 1 294 ? -4.487 -2.059 0.986 1.00 96.00 294 ARG A C 1
ATOM 2221 O O . ARG A 1 294 ? -5.424 -2.010 1.775 1.00 96.00 294 ARG A O 1
ATOM 2228 N N . VAL A 1 295 ? -3.614 -1.065 0.843 1.00 96.88 295 VAL A N 1
ATOM 2229 C CA . VAL A 1 295 ? -3.683 0.184 1.618 1.00 96.88 295 VAL A CA 1
ATOM 2230 C C . VAL A 1 295 ? -5.000 0.911 1.348 1.00 96.88 295 VAL A C 1
ATOM 2232 O O . VAL A 1 295 ? -5.727 1.230 2.282 1.00 96.88 295 VAL A O 1
ATOM 2235 N N . ARG A 1 296 ? -5.379 1.094 0.078 1.00 95.38 296 ARG A N 1
ATOM 2236 C CA . ARG A 1 296 ? -6.619 1.789 -0.303 1.00 95.38 296 ARG A CA 1
ATOM 2237 C C . ARG A 1 296 ? -7.887 1.117 0.224 1.00 95.38 296 ARG A C 1
ATOM 2239 O O . ARG A 1 296 ? -8.873 1.805 0.459 1.00 95.38 296 ARG A O 1
ATOM 2246 N N . THR A 1 297 ? -7.862 -0.205 0.377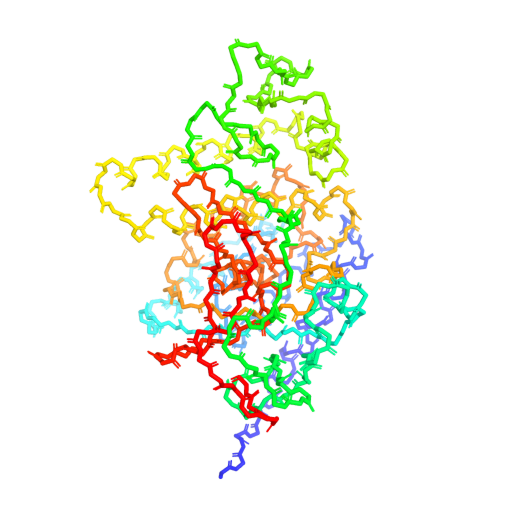 1.00 93.62 297 THR A N 1
ATOM 2247 C CA . THR A 1 297 ? -9.017 -0.987 0.842 1.00 93.62 297 THR A CA 1
ATOM 2248 C C . THR A 1 297 ? -9.101 -1.050 2.363 1.00 93.62 297 THR A C 1
ATOM 2250 O O . THR A 1 297 ? -10.200 -1.070 2.902 1.00 93.62 297 THR A O 1
ATOM 2253 N N . ASN A 1 298 ? -7.956 -1.097 3.049 1.00 94.38 298 ASN A N 1
ATOM 2254 C CA . ASN A 1 298 ? -7.895 -1.504 4.453 1.00 94.38 298 ASN A CA 1
ATOM 2255 C C . ASN A 1 298 ? -7.408 -0.406 5.409 1.00 94.38 298 ASN A C 1
ATOM 2257 O O . ASN A 1 298 ? -7.494 -0.585 6.623 1.00 94.38 298 ASN A O 1
ATOM 2261 N N . ALA A 1 299 ? -6.861 0.702 4.903 1.00 95.50 299 ALA A N 1
ATOM 2262 C CA . ALA A 1 299 ? -6.396 1.783 5.761 1.00 95.50 299 ALA A CA 1
ATOM 2263 C C . ALA A 1 299 ? -7.569 2.591 6.330 1.00 95.50 299 ALA A C 1
ATOM 2265 O O . ALA A 1 299 ? -8.486 2.991 5.610 1.00 95.50 299 ALA A O 1
ATOM 2266 N N . THR A 1 300 ? -7.506 2.862 7.628 1.00 92.94 300 THR A N 1
ATOM 2267 C CA . THR A 1 300 ? -8.434 3.738 8.342 1.00 92.94 300 THR A CA 1
ATOM 2268 C C . THR A 1 300 ? -7.882 5.154 8.371 1.00 92.94 300 THR A C 1
ATOM 2270 O O . THR A 1 300 ? -6.687 5.336 8.605 1.00 92.94 300 THR A O 1
ATOM 2273 N N . PHE A 1 301 ? -8.755 6.137 8.181 1.00 92.44 301 PHE A N 1
ATOM 2274 C CA . PHE A 1 301 ? -8.423 7.552 8.296 1.00 92.44 301 PHE A CA 1
ATOM 2275 C C . PHE A 1 301 ? -8.969 8.110 9.605 1.00 92.44 301 PHE A C 1
ATOM 2277 O O . PHE A 1 301 ? -10.122 7.848 9.948 1.00 92.44 301 PHE A O 1
ATOM 2284 N N . THR A 1 302 ? -8.150 8.899 10.285 1.00 87.81 302 THR A N 1
ATOM 2285 C CA . THR A 1 302 ? -8.585 9.907 11.254 1.00 87.81 302 THR A CA 1
ATOM 2286 C C . THR A 1 302 ? -8.285 11.288 10.671 1.00 87.81 302 THR A C 1
ATOM 2288 O O . THR A 1 302 ? -7.714 11.389 9.583 1.00 87.81 302 THR A O 1
ATOM 2291 N N . ASP A 1 303 ? -8.652 12.353 11.379 1.00 83.81 303 ASP A N 1
ATOM 2292 C CA . ASP A 1 303 ? -8.310 13.718 10.954 1.00 83.81 303 ASP A CA 1
ATOM 2293 C C . ASP A 1 303 ? -6.787 13.966 10.965 1.00 83.81 303 ASP A C 1
ATOM 2295 O O . ASP A 1 303 ? -6.272 14.812 10.235 1.00 83.81 303 ASP A O 1
ATOM 2299 N N . GLU A 1 304 ? -6.057 13.177 11.756 1.00 89.94 304 GLU A N 1
ATOM 2300 C CA . GLU A 1 304 ? -4.630 13.360 12.032 1.00 89.94 304 GLU A CA 1
ATOM 2301 C C . GLU A 1 304 ? -3.738 12.337 11.318 1.00 89.94 304 GLU A C 1
ATOM 2303 O O . GLU A 1 304 ? -2.546 12.574 11.120 1.00 89.94 304 GLU A O 1
ATOM 2308 N N . THR A 1 305 ? -4.283 11.171 10.954 1.00 94.56 305 THR A N 1
ATOM 2309 C CA . THR A 1 305 ? -3.477 10.044 10.476 1.00 94.56 305 THR A CA 1
ATOM 2310 C C . THR A 1 305 ? -4.200 9.169 9.463 1.00 94.56 305 THR A C 1
ATOM 2312 O O . THR A 1 305 ? -5.427 9.062 9.423 1.00 94.56 305 THR A O 1
ATOM 2315 N N . ILE A 1 306 ? -3.404 8.432 8.695 1.00 96.81 306 ILE A N 1
ATOM 2316 C CA . ILE A 1 306 ? -3.837 7.233 7.985 1.00 96.81 306 ILE A CA 1
ATOM 2317 C C . ILE A 1 306 ? -3.102 6.019 8.562 1.00 96.81 306 ILE A C 1
ATOM 2319 O O . ILE A 1 306 ? -1.891 6.055 8.772 1.00 96.81 306 ILE A O 1
ATOM 2323 N N . ALA A 1 307 ? -3.824 4.931 8.827 1.00 96.12 307 ALA A N 1
ATOM 2324 C CA . ALA A 1 307 ? -3.304 3.801 9.590 1.00 96.12 307 ALA A CA 1
ATOM 2325 C C . ALA A 1 307 ? -3.782 2.437 9.073 1.00 96.12 307 ALA A C 1
ATOM 2327 O O . ALA A 1 307 ? -4.937 2.270 8.685 1.00 96.12 307 ALA A O 1
ATOM 2328 N N . LEU A 1 308 ? -2.911 1.428 9.144 1.00 94.88 308 LEU A N 1
ATOM 2329 C CA . LEU A 1 308 ? -3.259 0.014 9.009 1.00 94.88 308 LEU A CA 1
ATOM 2330 C C . LEU A 1 308 ? -3.478 -0.600 10.395 1.00 94.88 308 LEU A C 1
ATOM 2332 O O . LEU A 1 308 ? -2.538 -0.930 11.123 1.00 94.88 308 LEU A O 1
ATOM 2336 N N . ARG A 1 309 ? -4.753 -0.784 10.732 1.00 93.25 309 ARG A N 1
ATOM 2337 C CA . ARG A 1 309 ? -5.234 -1.409 11.969 1.00 93.25 309 ARG A CA 1
ATOM 2338 C C . ARG A 1 309 ? -5.690 -2.832 11.676 1.00 93.25 309 ARG A C 1
ATOM 2340 O O . ARG A 1 309 ? -6.838 -3.052 11.302 1.00 93.25 309 ARG A O 1
ATOM 2347 N N . LEU A 1 310 ? -4.765 -3.791 11.775 1.00 89.62 310 LEU A N 1
ATOM 2348 C CA . LEU A 1 310 ? -4.939 -5.153 11.242 1.00 89.62 310 LEU A CA 1
ATOM 2349 C C . LEU A 1 310 ? -6.248 -5.818 11.690 1.00 89.62 310 LEU A C 1
ATOM 2351 O O . LEU A 1 310 ? -6.932 -6.423 10.869 1.00 89.62 310 LEU A O 1
ATOM 2355 N N . SER A 1 311 ? -6.639 -5.665 12.956 1.00 89.12 311 SER A N 1
ATOM 2356 C CA . SER A 1 311 ? -7.881 -6.249 13.480 1.00 89.12 311 SER A CA 1
ATOM 2357 C C . SER A 1 311 ? -9.124 -5.632 12.842 1.00 89.12 311 SER A C 1
ATOM 2359 O O . SER A 1 311 ? -10.054 -6.353 12.486 1.00 89.12 311 SER A O 1
ATOM 2361 N N . ARG A 1 312 ? -9.124 -4.310 12.631 1.00 89.94 312 ARG A N 1
ATOM 2362 C CA . ARG A 1 312 ? -10.247 -3.593 12.008 1.00 89.94 312 ARG A CA 1
ATOM 2363 C C . ARG A 1 312 ? -10.452 -3.954 10.544 1.00 89.94 312 ARG A C 1
ATOM 2365 O O . ARG A 1 312 ? -11.579 -3.907 10.068 1.00 89.94 312 ARG A O 1
ATOM 2372 N N . THR A 1 313 ? -9.399 -4.382 9.848 1.00 89.75 313 THR A N 1
ATOM 2373 C CA . THR A 1 313 ? -9.504 -4.819 8.443 1.00 89.75 313 THR A CA 1
ATOM 2374 C C . THR A 1 313 ? -10.380 -6.065 8.251 1.00 89.75 313 THR A C 1
ATOM 2376 O O . THR A 1 313 ? -10.746 -6.382 7.125 1.00 89.75 313 THR A O 1
ATOM 2379 N N . MET A 1 314 ? -10.732 -6.774 9.333 1.00 88.94 314 MET A N 1
ATOM 2380 C CA . MET A 1 314 ? -11.610 -7.953 9.304 1.00 88.94 314 MET A CA 1
ATOM 2381 C C . MET A 1 314 ? -13.103 -7.619 9.386 1.00 88.94 314 MET A C 1
ATOM 2383 O O . MET A 1 314 ? -13.933 -8.521 9.282 1.00 88.94 314 MET A O 1
ATOM 2387 N N . VAL A 1 315 ? -13.457 -6.354 9.610 1.00 91.25 315 VAL A N 1
ATOM 2388 C CA . VAL A 1 315 ? -14.850 -5.922 9.731 1.00 91.25 315 VAL A CA 1
ATOM 2389 C C . VAL A 1 315 ? -15.372 -5.556 8.350 1.00 91.25 315 VAL A C 1
ATOM 2391 O O . VAL A 1 315 ? -14.833 -4.672 7.685 1.00 91.25 315 VAL A O 1
ATOM 2394 N N . ASN A 1 316 ? -16.439 -6.226 7.925 1.00 91.44 316 ASN A N 1
ATOM 2395 C CA . ASN A 1 316 ? -17.085 -5.931 6.654 1.00 91.44 316 ASN A CA 1
ATOM 2396 C C . ASN A 1 316 ? -17.950 -4.668 6.745 1.00 91.44 316 ASN A C 1
ATOM 2398 O O . ASN A 1 316 ? -18.452 -4.294 7.804 1.00 91.44 316 ASN A O 1
ATOM 2402 N N . HIS A 1 317 ? -18.135 -4.004 5.606 1.00 90.94 317 HIS A N 1
ATOM 2403 C CA . HIS A 1 317 ? -19.017 -2.848 5.513 1.00 90.94 317 HIS A CA 1
ATOM 2404 C C . HIS A 1 317 ? -20.492 -3.273 5.512 1.00 90.94 317 HIS A C 1
ATOM 2406 O O . HIS A 1 317 ? -20.879 -4.206 4.813 1.00 90.94 317 HIS A O 1
ATOM 2412 N N . SER A 1 318 ? -21.330 -2.513 6.217 1.00 92.00 318 SER A N 1
ATOM 2413 C CA . SER A 1 318 ? -22.787 -2.565 6.107 1.00 92.00 318 SER A CA 1
ATOM 2414 C C . SER A 1 318 ? -23.346 -1.146 6.146 1.00 92.00 318 SER A C 1
ATOM 2416 O O . SER A 1 318 ? -22.918 -0.334 6.966 1.00 92.00 318 SER A O 1
ATOM 2418 N N . CYS A 1 319 ? -24.331 -0.849 5.294 1.00 93.31 319 CYS A N 1
ATOM 2419 C CA . CYS A 1 319 ? -25.061 0.423 5.347 1.00 93.31 319 CYS A CA 1
ATOM 2420 C C . CYS A 1 319 ? -25.976 0.526 6.582 1.00 93.31 319 CYS A C 1
ATOM 2422 O O . CYS A 1 319 ? -26.432 1.615 6.915 1.00 93.31 319 CYS A O 1
ATOM 2424 N N . ALA A 1 320 ? -26.234 -0.593 7.266 1.00 93.69 320 ALA A N 1
ATOM 2425 C CA . ALA A 1 320 ? -26.961 -0.660 8.530 1.00 93.69 320 ALA A CA 1
ATOM 2426 C C . ALA A 1 320 ? -26.078 -1.352 9.588 1.00 93.69 320 ALA A C 1
ATOM 2428 O O . ALA A 1 320 ? -26.348 -2.505 9.958 1.00 93.69 320 ALA A O 1
ATOM 2429 N N . PRO A 1 321 ? -24.993 -0.692 10.038 1.00 95.19 321 PRO A N 1
ATOM 2430 C CA . PRO A 1 321 ? -24.007 -1.315 10.908 1.00 95.19 321 PRO A CA 1
ATOM 2431 C C . PRO A 1 321 ? -24.633 -1.707 12.250 1.00 95.19 321 PRO A C 1
ATOM 2433 O O . PRO A 1 321 ? -25.445 -0.986 12.828 1.00 95.19 321 PRO A O 1
ATOM 2436 N N . ASN A 1 322 ? -24.264 -2.885 12.740 1.00 96.31 322 ASN A N 1
ATOM 2437 C CA . ASN A 1 322 ? -24.642 -3.396 14.059 1.00 96.31 322 ASN A CA 1
ATOM 2438 C C . ASN A 1 322 ? -23.531 -3.203 15.105 1.00 96.31 322 ASN A C 1
ATOM 2440 O O . ASN A 1 322 ? -23.743 -3.542 16.268 1.00 96.31 322 ASN A O 1
ATOM 2444 N N . ALA A 1 323 ? -22.386 -2.646 14.706 1.00 96.06 323 ALA A N 1
ATOM 2445 C CA . ALA A 1 323 ? -21.273 -2.294 15.569 1.00 96.06 323 ALA A CA 1
ATOM 2446 C C . ALA A 1 323 ? -20.653 -0.961 15.131 1.00 96.06 323 ALA A C 1
ATOM 2448 O O . ALA A 1 323 ? -20.641 -0.632 13.944 1.00 96.06 323 ALA A O 1
ATOM 2449 N N . ALA A 1 324 ? -20.155 -0.195 16.094 1.00 94.94 324 ALA A N 1
ATOM 2450 C CA . ALA A 1 324 ? -19.505 1.090 15.878 1.00 94.94 324 ALA A CA 1
ATOM 2451 C C . ALA A 1 324 ? -18.368 1.277 16.882 1.00 94.94 324 ALA A C 1
ATOM 2453 O O . ALA A 1 324 ? -18.296 0.576 17.892 1.00 94.94 324 ALA A O 1
ATOM 2454 N N . GLU A 1 325 ? -17.457 2.194 16.575 1.00 92.19 325 GLU A N 1
ATOM 2455 C CA . GLU A 1 325 ? -16.392 2.553 17.500 1.00 92.19 325 GLU A CA 1
ATOM 2456 C C . GLU A 1 325 ? -16.968 3.358 18.665 1.00 92.19 325 GLU A C 1
ATOM 2458 O O . GLU A 1 325 ? -17.685 4.340 18.475 1.00 92.19 325 GLU A O 1
ATOM 2463 N N . ASP A 1 326 ? -16.663 2.914 19.874 1.00 92.81 326 ASP A N 1
ATOM 2464 C CA . ASP A 1 326 ? -16.972 3.614 21.105 1.00 92.81 326 ASP A CA 1
ATOM 2465 C C . ASP A 1 326 ? -15.943 4.728 21.321 1.00 92.81 326 ASP A C 1
ATOM 2467 O O . ASP A 1 326 ? -14.748 4.466 21.451 1.00 92.81 326 ASP A O 1
ATOM 2471 N N . ALA A 1 327 ? -16.403 5.978 21.355 1.00 86.75 327 ALA A N 1
ATOM 2472 C CA . ALA A 1 327 ? -15.525 7.148 21.403 1.00 86.75 327 ALA A CA 1
ATOM 2473 C C . ALA A 1 327 ? -14.664 7.229 22.678 1.00 86.75 327 ALA A C 1
ATOM 2475 O O . ALA A 1 327 ? -13.606 7.851 22.653 1.00 86.75 327 ALA A O 1
ATOM 2476 N N . ALA A 1 328 ? -15.101 6.621 23.786 1.00 88.00 328 ALA A N 1
ATOM 2477 C CA . ALA A 1 328 ? -14.375 6.673 25.053 1.00 88.00 328 ALA A CA 1
ATOM 2478 C C . ALA A 1 328 ? -13.261 5.620 25.127 1.00 88.00 328 ALA A C 1
ATOM 2480 O O . ALA A 1 328 ? -12.181 5.890 25.647 1.00 88.00 328 ALA A O 1
ATOM 2481 N N . SER A 1 329 ? -13.523 4.415 24.621 1.00 88.75 329 SER A N 1
ATOM 2482 C CA . SER A 1 329 ? -12.614 3.268 24.731 1.00 88.75 329 SER A CA 1
ATOM 2483 C C . SER A 1 329 ? -11.833 2.958 23.448 1.00 88.75 329 SER A C 1
ATOM 2485 O O . SER A 1 329 ? -10.826 2.253 23.497 1.00 88.75 329 SER A O 1
ATOM 2487 N N . GLY A 1 330 ? -12.284 3.445 22.288 1.00 88.31 330 GLY A N 1
ATOM 2488 C CA . GLY A 1 330 ? -11.746 3.069 20.975 1.00 88.31 330 GLY A CA 1
ATOM 2489 C C . GLY A 1 330 ? -12.016 1.605 20.592 1.00 88.31 330 GLY A C 1
ATOM 2490 O O . GLY A 1 330 ? -11.432 1.093 19.629 1.00 88.31 330 GLY A O 1
ATOM 2491 N N . GLU A 1 331 ? -12.864 0.905 21.355 1.00 94.12 331 GLU A N 1
ATOM 2492 C CA . GLU A 1 331 ? -13.338 -0.444 21.046 1.00 94.12 331 GLU A CA 1
ATOM 2493 C C . GLU A 1 331 ? -14.430 -0.404 19.978 1.00 94.12 331 GLU A C 1
ATOM 2495 O O . GLU A 1 331 ? -15.259 0.501 19.954 1.00 94.12 331 GLU A O 1
ATOM 2500 N N . LEU A 1 332 ? -14.508 -1.434 19.136 1.00 95.00 332 LEU A N 1
ATOM 2501 C CA . LEU A 1 332 ? -15.694 -1.656 18.317 1.00 95.00 332 LEU A CA 1
ATOM 2502 C C . LEU A 1 332 ? -16.726 -2.409 19.157 1.00 95.00 332 LEU A C 1
ATOM 2504 O O . LEU A 1 332 ? -16.473 -3.544 19.568 1.00 95.00 332 LEU A O 1
ATOM 2508 N N . ARG A 1 333 ? -17.886 -1.801 19.402 1.00 97.25 333 ARG A N 1
ATOM 2509 C CA . ARG A 1 333 ? -18.948 -2.351 20.253 1.00 97.25 333 ARG A CA 1
ATOM 2510 C C . ARG A 1 333 ? -20.254 -2.445 19.482 1.00 97.25 333 ARG A C 1
ATOM 2512 O O . ARG A 1 333 ? -20.511 -1.648 18.581 1.00 97.25 333 ARG A O 1
ATOM 2519 N N . THR A 1 334 ? -21.086 -3.425 19.819 1.00 97.69 334 THR A N 1
ATOM 2520 C CA . THR A 1 334 ? -22.401 -3.573 19.194 1.00 97.69 334 THR A CA 1
ATOM 2521 C C . THR A 1 334 ? -23.291 -2.373 19.529 1.00 97.69 334 THR A C 1
ATOM 2523 O O . THR A 1 334 ? -23.399 -1.958 20.681 1.00 97.69 334 THR A O 1
ATOM 2526 N N . THR A 1 335 ? -23.966 -1.810 18.531 1.00 97.19 335 THR A N 1
ATOM 2527 C CA . THR A 1 335 ? -24.911 -0.690 18.712 1.00 97.19 335 THR A CA 1
ATOM 2528 C C . THR A 1 335 ? -26.327 -1.170 19.024 1.00 97.19 335 THR A C 1
ATOM 2530 O O . THR A 1 335 ? -27.175 -0.407 19.478 1.00 97.19 335 THR A O 1
ATOM 2533 N N . ARG A 1 336 ? -26.589 -2.455 18.778 1.00 96.81 336 ARG A N 1
ATOM 2534 C CA . ARG A 1 336 ? -27.863 -3.147 18.983 1.00 96.81 336 ARG A CA 1
ATOM 2535 C C . ARG A 1 336 ? -27.602 -4.628 19.275 1.00 96.81 336 ARG A C 1
ATOM 2537 O O . ARG A 1 336 ? -26.500 -5.093 18.991 1.00 96.81 336 ARG A O 1
ATOM 2544 N N . PRO A 1 337 ? -28.580 -5.386 19.799 1.00 97.50 337 PRO A N 1
ATOM 2545 C CA . PRO A 1 337 ? -28.422 -6.828 19.953 1.00 97.50 337 PRO A CA 1
ATOM 2546 C C . PRO A 1 337 ? -28.104 -7.512 18.613 1.00 97.50 337 PRO A C 1
ATOM 2548 O O . PRO A 1 337 ? -28.721 -7.194 17.593 1.00 97.50 337 PRO A O 1
ATOM 2551 N N . VAL A 1 338 ? -27.163 -8.458 18.620 1.00 97.50 338 VAL A N 1
ATOM 2552 C CA . VAL A 1 338 ? -26.729 -9.227 17.441 1.00 97.50 338 VAL A CA 1
ATOM 2553 C C . VAL A 1 338 ? -26.956 -10.709 17.701 1.00 97.50 338 VAL A C 1
ATOM 2555 O O . VAL A 1 338 ? -26.586 -11.224 18.751 1.00 97.50 338 VAL A O 1
ATOM 2558 N N . LYS A 1 339 ? -27.589 -11.405 16.756 1.00 97.50 339 LYS A N 1
ATOM 2559 C CA . LYS A 1 339 ? -27.882 -12.835 16.889 1.00 97.50 339 LYS A CA 1
ATOM 2560 C C . LYS A 1 339 ? -26.676 -13.688 16.529 1.00 97.50 339 LYS A C 1
ATOM 2562 O O . LYS A 1 339 ? -25.926 -13.335 15.617 1.00 97.50 339 LYS A O 1
ATOM 2567 N N . ARG A 1 340 ? -26.547 -14.845 17.179 1.00 96.25 340 ARG A N 1
ATOM 2568 C CA . ARG A 1 340 ? -25.570 -15.874 16.807 1.00 96.25 340 ARG A CA 1
ATOM 2569 C C . ARG A 1 340 ? -25.587 -16.134 15.296 1.00 96.25 340 ARG A C 1
ATOM 2571 O O . ARG A 1 340 ? -26.649 -16.280 14.697 1.00 96.25 340 ARG A O 1
ATOM 2578 N N . GLY A 1 341 ? -24.402 -16.219 14.702 1.00 93.00 341 GLY A N 1
ATOM 2579 C CA . GLY A 1 341 ? -24.184 -16.440 13.274 1.00 93.00 341 GLY A CA 1
ATOM 2580 C C . GLY A 1 341 ? -24.293 -15.184 12.409 1.00 93.00 341 GLY A C 1
ATOM 2581 O O . GLY A 1 341 ? -23.974 -15.252 11.227 1.00 93.00 341 GLY A O 1
ATOM 2582 N N . SER A 1 342 ? -24.708 -14.043 12.969 1.00 93.50 342 SER A N 1
ATOM 2583 C CA . SER A 1 342 ? -24.736 -12.778 12.226 1.00 93.50 342 SER A CA 1
ATOM 2584 C C . SER A 1 342 ? -23.324 -12.213 12.070 1.00 93.50 342 SER A C 1
ATOM 2586 O O . SER A 1 342 ? -22.523 -12.302 13.006 1.00 93.50 342 SER A O 1
ATOM 2588 N N . SER A 1 343 ? -23.057 -11.623 10.902 1.00 91.44 343 SER A N 1
ATOM 2589 C CA . SER A 1 343 ? -21.856 -10.824 10.624 1.00 91.44 343 SER A CA 1
ATOM 2590 C C . SER A 1 343 ? -21.992 -9.371 11.071 1.00 91.44 343 SER A C 1
ATOM 2592 O O . SER A 1 343 ? -23.135 -8.891 11.271 1.00 91.44 343 SER A O 1
#

Radius of gyration: 21.79 Å; chains: 1; bounding box: 51×45×55 Å

Sequence (343 aa):
MPPPTASSGAKAADALKRHCHHMINTLGPAAPPEAFLFRANAYYALGRPYLALADYNTAALVLHLSGSHQVRCHRAIERFPARQVATYPGTDSHLHIFVRPRLGPAVALVAAVDAACGRGLVAEADLPAGATVLRQDVPWLQYATLDESCACCGAALPERAFACVNPECHEEYCSRDCRTAAMALYHAAVCTNSAFQGIELDLYTQMRTAAHEGAARAQRRLAQELLMVRLMAVAVQAQVVPSAMPQLRFLSGRIAYAPAELSGATLHLYERLAQALRVHTMVSYEEMLGILARVRTNATFTDETIALRLSRTMVNHSCAPNAAEDAASGELRTTRPVKRGSS